Protein AF-A0A3Q9I6L1-F1 (afdb_monomer)

Solvent-accessible surface area (backbone atoms only — not comparable to full-atom values): 10333 Å² total; per-residue (Å²): 136,87,81,80,82,80,80,58,56,83,67,49,48,72,67,58,55,53,51,50,52,52,53,50,50,56,49,40,58,71,77,42,69,87,59,59,73,66,47,78,47,79,48,46,40,72,89,79,70,42,58,38,31,45,35,29,30,73,78,53,50,74,42,48,38,38,63,46,97,89,68,49,79,48,66,46,46,79,84,67,32,62,65,51,54,54,51,48,52,52,50,42,53,50,47,20,64,77,48,74,63,42,45,48,71,43,48,82,49,101,52,30,42,37,36,40,34,82,45,71,76,60,59,71,60,48,34,41,56,53,38,56,50,50,52,48,44,45,69,75,66,69,52,79,42,24,41,33,43,36,33,74,49,29,36,36,61,44,54,46,88,49,49,90,72,54,88,49,42,73,58,50,61,83,39,60,39,74,63,130

pLDDT: mean 85.82, std 12.01, range [36.53, 97.62]

Foldseek 3Di:
DDDDDPDQDLFGDPVVQVVVVVVVVVCCCVPPVPFAWDDWDWGADSVVRWIKIWTQTPLRDIWIWTQDPVRDIDICCVVAPPLPVVLQVVLQVVLCVLLVNQWDWHDNGLAEIEIEGAAADPPPSNLVSVLVSVVCCCPPSVDQHWYWYHYPFKIFTDHSVCVVVPPDSVSSVVRIDTHD

Organism: NCBI:txid2707005

Secondary structure (DSSP, 8-state):
---------TT--HHHHHHHHHHHHHHHHHH-TTS-EEEEEEEEETTTTEEEEEEEETT--EEEEEE-TTS-EEE-HHHHTHHHHHHHHHHHHHHHHHTTT-EEEEEEETTEEEEEESS---THHHHHHHHHHHHHHHHHS----EEEEE-SSEEEEE-GGGGGG--SGGGGGGGEEE--

Radius of gyration: 21.21 Å; Cα contacts (8 Å, |Δi|>4): 260; chains: 1; bounding box: 66×31×55 Å

Structure (mmCIF, N/CA/C/O backbone):
data_AF-A0A3Q9I6L1-F1
#
_entry.id   AF-A0A3Q9I6L1-F1
#
loop_
_atom_site.group_PDB
_atom_site.id
_atom_site.type_symbol
_atom_site.label_atom_id
_atom_site.label_alt_id
_atom_site.label_comp_id
_atom_site.label_asym_id
_atom_site.label_entity_id
_atom_site.label_seq_id
_atom_site.pdbx_PDB_ins_code
_atom_site.Cartn_x
_atom_site.Cartn_y
_atom_site.Cartn_z
_atom_site.occupancy
_atom_site.B_iso_or_equiv
_atom_site.auth_seq_id
_atom_site.auth_comp_id
_atom_site.auth_asym_id
_atom_site.auth_atom_id
_atom_site.pdbx_PDB_model_num
ATOM 1 N N . MET A 1 1 ? -45.266 -3.913 23.964 1.00 41.47 1 MET A N 1
ATOM 2 C CA . MET A 1 1 ? -43.803 -3.814 24.132 1.00 41.47 1 MET A CA 1
ATOM 3 C C . MET A 1 1 ? -43.185 -4.760 23.121 1.00 41.47 1 MET A C 1
ATOM 5 O O . MET A 1 1 ? -43.370 -5.961 23.261 1.00 41.47 1 MET A O 1
ATOM 9 N N . VAL A 1 2 ? -42.601 -4.233 22.047 1.00 36.53 2 VAL A N 1
ATOM 10 C CA . VAL A 1 2 ? -41.945 -5.052 21.019 1.00 36.53 2 VAL A CA 1
ATOM 11 C C . VAL A 1 2 ? -40.487 -5.185 21.441 1.00 36.53 2 VAL A C 1
ATOM 13 O O . VAL A 1 2 ? -39.797 -4.179 21.574 1.00 36.53 2 VAL A O 1
ATOM 16 N N . ILE A 1 3 ? -40.058 -6.407 21.747 1.00 43.38 3 ILE A N 1
ATOM 17 C CA . ILE A 1 3 ? -38.654 -6.726 22.013 1.00 43.38 3 ILE A CA 1
ATOM 18 C C . ILE A 1 3 ? -38.086 -7.211 20.681 1.00 43.38 3 ILE A C 1
ATOM 20 O O . ILE A 1 3 ? -38.348 -8.339 20.268 1.00 43.38 3 ILE A O 1
ATOM 24 N N . GLU A 1 4 ? -37.365 -6.343 19.977 1.00 48.94 4 GLU A N 1
ATOM 25 C CA . GLU A 1 4 ? -36.625 -6.737 18.780 1.00 48.94 4 GLU A CA 1
ATOM 26 C C . GLU A 1 4 ? -35.331 -7.432 19.207 1.00 48.94 4 GLU A C 1
ATOM 28 O O . GLU A 1 4 ? -34.423 -6.826 19.777 1.00 48.94 4 GLU A O 1
ATOM 33 N N . TYR A 1 5 ? -35.256 -8.735 18.948 1.00 45.94 5 TYR A N 1
ATOM 34 C CA . TYR A 1 5 ? -34.019 -9.491 19.077 1.00 45.94 5 TYR A CA 1
ATOM 35 C C . TYR A 1 5 ? -33.100 -9.120 17.912 1.00 45.94 5 TYR A C 1
ATOM 37 O O . TYR A 1 5 ? -33.263 -9.607 16.794 1.00 45.94 5 TYR A O 1
ATOM 45 N N . VAL A 1 6 ? -32.120 -8.255 18.169 1.00 52.94 6 VAL A N 1
ATOM 46 C CA . VAL A 1 6 ? -31.036 -7.995 17.217 1.00 52.94 6 VAL A CA 1
ATOM 47 C C . VAL A 1 6 ? -30.102 -9.202 17.243 1.00 52.94 6 VAL A C 1
ATOM 49 O O . VAL A 1 6 ? -29.326 -9.386 18.178 1.00 52.94 6 VAL A O 1
ATOM 52 N N . TYR A 1 7 ? -30.208 -10.054 16.226 1.00 49.41 7 TYR A N 1
ATOM 53 C CA . TYR A 1 7 ? -29.334 -11.208 16.055 1.00 49.41 7 TYR A CA 1
ATOM 54 C C . TYR A 1 7 ? -27.893 -10.740 15.811 1.00 49.41 7 TYR A C 1
ATOM 56 O O . TYR A 1 7 ? -27.565 -10.198 14.754 1.00 49.41 7 TYR A O 1
ATOM 64 N N . THR A 1 8 ? -27.019 -10.949 16.792 1.00 55.09 8 THR A N 1
ATOM 65 C CA . THR A 1 8 ? -25.579 -10.728 16.645 1.00 55.09 8 THR A CA 1
ATOM 66 C C . THR A 1 8 ? -24.973 -11.981 16.022 1.00 55.09 8 THR A C 1
ATOM 68 O O . THR A 1 8 ? -24.610 -12.923 16.723 1.00 55.09 8 THR A O 1
ATOM 71 N N . GLY A 1 9 ? -24.937 -12.036 14.691 1.00 58.28 9 GLY A N 1
ATOM 72 C CA . GLY A 1 9 ? -24.219 -13.093 13.977 1.00 58.28 9 GLY A CA 1
ATOM 73 C C . GLY A 1 9 ? -22.704 -13.018 14.213 1.00 58.28 9 GLY A C 1
ATOM 74 O O . GLY A 1 9 ? -22.220 -12.263 15.055 1.00 58.28 9 GLY A O 1
ATOM 75 N N . LEU A 1 10 ? -21.932 -13.723 13.384 1.00 71.19 10 LEU A N 1
ATOM 76 C CA . LEU A 1 10 ? -20.455 -13.734 13.381 1.00 71.19 10 LEU A CA 1
ATOM 77 C C . LEU A 1 10 ? -19.785 -12.347 13.210 1.00 71.19 10 LEU A C 1
ATOM 79 O O . LEU A 1 10 ? -18.566 -12.250 13.196 1.00 71.19 10 LEU A O 1
ATOM 83 N N . ASN A 1 11 ? -20.565 -11.270 13.091 1.00 77.00 11 ASN A N 1
ATOM 84 C CA . ASN A 1 11 ? -20.116 -9.901 12.833 1.00 77.00 11 ASN A CA 1
ATOM 85 C C . ASN A 1 11 ? -20.219 -8.974 14.062 1.00 77.00 11 ASN A C 1
ATOM 87 O O . ASN A 1 11 ? -20.033 -7.761 13.926 1.00 77.00 11 ASN A O 1
ATOM 91 N N . GLY A 1 12 ? -20.548 -9.522 15.237 1.00 83.88 12 GLY A N 1
ATOM 92 C CA . GLY A 1 12 ? -20.729 -8.762 16.473 1.00 83.88 12 GLY A CA 1
ATOM 93 C C . GLY A 1 12 ? -22.066 -8.011 16.551 1.00 83.88 12 GLY A C 1
ATOM 94 O O . GLY A 1 12 ? -22.963 -8.174 15.723 1.00 83.88 12 GLY A O 1
ATOM 95 N N . SER A 1 13 ? -22.212 -7.187 17.590 1.00 89.62 13 SER A N 1
ATOM 96 C CA . SER A 1 13 ? -23.355 -6.290 17.800 1.00 89.62 13 SER A CA 1
ATOM 97 C C . SER A 1 13 ? -23.249 -5.023 16.937 1.00 89.62 13 SER A C 1
ATOM 99 O O . SER A 1 13 ? -22.304 -4.251 17.110 1.00 89.62 13 SER A O 1
ATOM 101 N N . PRO A 1 14 ? -24.237 -4.721 16.069 1.00 89.06 14 PRO A N 1
ATOM 102 C CA . PRO A 1 14 ? -24.238 -3.492 15.271 1.00 89.06 14 PRO A CA 1
ATOM 103 C C . PRO A 1 14 ? -24.134 -2.210 16.110 1.00 89.06 14 PRO A C 1
ATOM 105 O O . PRO A 1 14 ? -23.488 -1.246 15.699 1.00 89.06 14 PRO A O 1
ATOM 108 N N . ILE A 1 15 ? -24.739 -2.210 17.302 1.00 92.38 15 ILE A N 1
ATOM 109 C CA . ILE A 1 15 ? -24.701 -1.074 18.230 1.00 92.38 15 ILE A CA 1
ATOM 110 C C . ILE A 1 15 ? -23.283 -0.882 18.769 1.00 92.38 15 ILE A C 1
ATOM 112 O O . ILE A 1 15 ? -22.765 0.233 18.755 1.00 92.38 15 ILE A O 1
ATOM 116 N N . GLU A 1 16 ? -22.635 -1.963 19.201 1.00 91.62 16 GLU A N 1
ATOM 117 C CA . GLU A 1 16 ? -21.262 -1.898 19.713 1.00 91.62 16 GLU A CA 1
ATOM 118 C C . GLU A 1 16 ? -20.269 -1.541 18.604 1.00 91.62 16 GLU A C 1
ATOM 120 O O . GLU A 1 16 ? -19.386 -0.716 18.816 1.00 91.62 16 GLU A O 1
ATOM 125 N N . LYS A 1 17 ? -20.480 -2.045 17.381 1.00 92.38 17 LYS A N 1
ATOM 126 C CA . LYS A 1 17 ? -19.714 -1.646 16.194 1.00 92.38 17 LYS A CA 1
ATOM 127 C C . LYS A 1 17 ? -19.796 -0.137 15.938 1.00 92.38 17 LYS A C 1
ATOM 129 O O . LYS A 1 17 ? -18.787 0.498 15.634 1.00 92.38 17 LYS A O 1
ATOM 134 N N . TYR A 1 18 ? -20.992 0.444 16.050 1.00 93.88 18 TYR A N 1
ATOM 135 C CA . TYR A 1 18 ? -21.200 1.883 15.873 1.00 93.88 18 TYR A CA 1
ATOM 136 C C . TYR A 1 18 ? -20.541 2.709 16.984 1.00 93.88 18 TYR A C 1
ATOM 138 O O . TYR A 1 18 ? -19.903 3.721 16.689 1.00 93.88 18 TYR A O 1
ATOM 146 N N . LYS A 1 19 ? -20.659 2.273 18.246 1.00 95.44 19 LYS A N 1
ATOM 147 C CA . LYS A 1 19 ? -19.977 2.911 19.382 1.00 95.44 19 LYS A CA 1
ATOM 148 C C . LYS A 1 19 ? -18.464 2.885 19.196 1.00 95.44 19 LYS A C 1
ATOM 150 O O . LYS A 1 19 ? -17.841 3.940 19.238 1.00 95.44 19 LYS A O 1
ATOM 155 N N . TYR A 1 20 ? -17.908 1.716 18.882 1.00 95.75 20 TYR A N 1
ATOM 156 C CA . TYR A 1 20 ? -16.480 1.549 18.641 1.00 95.75 20 TYR A CA 1
ATOM 157 C C . TYR A 1 20 ? -15.983 2.462 17.518 1.00 95.75 20 TYR A C 1
ATOM 159 O O . TYR A 1 20 ? -15.000 3.168 17.698 1.00 95.75 20 TYR A O 1
ATOM 167 N N . LYS A 1 21 ? -16.717 2.556 16.398 1.00 96.38 21 LYS A N 1
ATOM 168 C CA . LYS A 1 21 ? -16.368 3.482 15.308 1.00 96.38 21 LYS A CA 1
ATOM 169 C C . LYS A 1 21 ? -16.237 4.931 15.787 1.00 96.38 21 LYS A C 1
ATOM 171 O O . LYS A 1 21 ? -15.312 5.620 15.369 1.00 96.38 21 LYS A O 1
ATOM 176 N N . LYS A 1 22 ? -17.166 5.405 16.625 1.00 97.38 22 LYS A N 1
ATOM 177 C CA . LYS A 1 22 ? -17.108 6.765 17.184 1.00 97.38 22 LYS A CA 1
ATOM 178 C C . LYS A 1 22 ? -15.917 6.944 18.117 1.00 97.38 22 LYS A C 1
ATOM 180 O O . LYS A 1 22 ? -15.214 7.936 17.981 1.00 97.38 22 LYS A O 1
ATOM 185 N N . GLU A 1 23 ? -15.684 5.983 19.011 1.00 97.44 23 GLU A N 1
ATOM 186 C CA . GLU A 1 23 ? -14.523 5.984 19.909 1.00 97.44 23 GLU A CA 1
ATOM 187 C C . GLU A 1 23 ? -13.214 6.065 19.110 1.00 97.44 23 GLU A C 1
ATOM 189 O O . GLU A 1 23 ? -12.371 6.903 19.415 1.00 97.44 23 GLU A O 1
ATOM 194 N N . THR A 1 24 ? -13.079 5.271 18.040 1.00 97.38 24 THR A N 1
ATOM 195 C CA . THR A 1 24 ? -11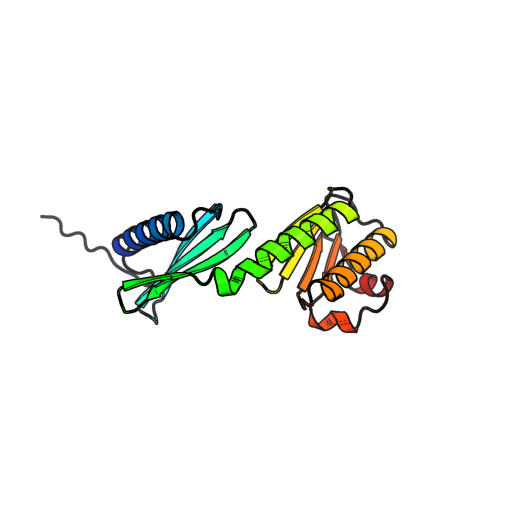.916 5.300 17.143 1.00 97.38 24 THR A CA 1
ATOM 196 C C . THR A 1 24 ? -11.730 6.660 16.474 1.00 97.38 24 THR A C 1
ATOM 198 O O . THR A 1 24 ? -10.615 7.167 16.461 1.00 97.38 24 THR A O 1
ATOM 201 N N . ILE A 1 25 ? -12.794 7.265 15.933 1.00 97.19 25 ILE A N 1
ATOM 202 C CA . ILE A 1 25 ? -12.703 8.588 15.290 1.00 97.19 25 ILE A CA 1
ATOM 203 C C . ILE A 1 25 ? -12.201 9.629 16.292 1.00 97.19 25 ILE A C 1
ATOM 205 O O . ILE A 1 25 ? -11.197 10.281 16.033 1.00 97.19 25 ILE A O 1
ATOM 209 N N . THR A 1 26 ? -12.842 9.729 17.459 1.00 97.62 26 THR A N 1
ATOM 210 C CA . THR A 1 26 ? -12.452 10.696 18.494 1.00 97.62 26 THR A CA 1
ATOM 211 C C . THR A 1 26 ? -11.025 10.462 18.985 1.00 97.62 26 THR A C 1
ATOM 213 O O . THR A 1 26 ? -10.273 11.411 19.180 1.00 97.62 26 THR A O 1
ATOM 216 N N . TYR A 1 27 ? -10.629 9.202 19.163 1.00 97.56 27 TYR A N 1
ATOM 217 C CA . TYR A 1 27 ? -9.263 8.848 19.529 1.00 97.56 27 TYR A CA 1
ATOM 218 C C . TYR A 1 27 ? -8.239 9.336 18.499 1.00 97.56 27 TYR A C 1
ATOM 220 O O . TYR A 1 27 ? -7.240 9.940 18.883 1.00 97.56 27 TYR A O 1
ATOM 228 N N . LEU A 1 28 ? -8.493 9.121 17.205 1.00 96.44 28 LEU A N 1
ATOM 229 C CA . LEU A 1 28 ? -7.585 9.541 16.136 1.00 96.44 28 LEU A CA 1
ATOM 230 C C . LEU A 1 28 ? -7.539 11.063 15.982 1.00 96.44 28 LEU A C 1
ATOM 232 O O . LEU A 1 28 ? -6.454 11.613 15.852 1.00 96.44 28 LEU A O 1
ATOM 236 N N . GLU A 1 29 ? -8.678 11.749 16.071 1.00 95.88 29 GLU A N 1
ATOM 237 C CA . GLU A 1 29 ? -8.733 13.218 16.038 1.00 95.88 29 GLU A CA 1
ATOM 238 C C . GLU A 1 29 ? -7.920 13.855 17.177 1.00 95.88 29 GLU A C 1
ATOM 240 O O . GLU A 1 29 ? -7.332 14.920 16.997 1.00 95.88 29 GLU A O 1
ATOM 245 N N . LEU A 1 30 ? -7.866 13.206 18.347 1.00 96.75 30 LEU A N 1
ATOM 246 C CA . LEU A 1 30 ? -7.113 13.690 19.506 1.00 96.75 30 LEU A CA 1
ATOM 247 C C . LEU A 1 30 ? -5.632 13.308 19.464 1.00 96.75 30 LEU A C 1
ATOM 249 O O . LEU A 1 30 ? -4.779 14.138 19.774 1.00 96.75 30 LEU A O 1
ATOM 253 N N . LYS A 1 31 ? -5.321 12.048 19.145 1.00 95.19 31 LYS A N 1
ATOM 254 C CA . LYS A 1 31 ? -3.952 11.519 19.213 1.00 95.19 31 LYS A CA 1
ATOM 255 C C . LYS A 1 31 ? -3.146 11.806 17.947 1.00 95.19 31 LYS A C 1
ATOM 257 O O . LYS A 1 31 ? -1.929 11.920 18.040 1.00 95.19 31 LYS A O 1
ATOM 262 N N . ARG A 1 32 ? -3.813 11.889 16.793 1.00 91.06 32 ARG A N 1
ATOM 263 C CA . ARG A 1 32 ? -3.212 12.004 15.457 1.00 91.06 32 ARG A CA 1
ATOM 264 C C . ARG A 1 32 ? -3.883 13.079 14.582 1.00 91.06 32 ARG A C 1
ATOM 266 O O . ARG A 1 32 ? -4.285 12.785 13.451 1.00 91.06 32 ARG A O 1
ATOM 273 N N . PRO A 1 33 ? -4.047 14.321 15.071 1.00 93.06 33 PRO A N 1
ATOM 274 C CA . PRO A 1 33 ? -4.703 15.384 14.305 1.00 93.06 33 PRO A CA 1
ATOM 275 C C . PRO A 1 33 ? -4.004 15.707 12.973 1.00 93.06 33 PRO A C 1
ATOM 277 O O . PRO A 1 33 ? -4.610 16.298 12.083 1.00 93.06 33 PRO A O 1
ATOM 280 N N . GLU A 1 34 ? -2.732 15.339 12.830 1.00 86.88 34 GLU A N 1
ATOM 281 C CA . GLU A 1 34 ? -1.915 15.543 11.637 1.00 86.88 34 GLU A CA 1
ATOM 282 C C . GLU A 1 34 ? -2.231 14.587 10.480 1.00 86.88 34 GLU A C 1
ATOM 284 O O . GLU A 1 34 ? -1.826 14.862 9.351 1.00 86.88 34 GLU A O 1
ATOM 289 N N . ILE A 1 35 ? -2.933 13.475 10.728 1.00 85.50 35 ILE A N 1
ATOM 290 C CA . ILE A 1 35 ? -3.158 12.444 9.712 1.00 85.50 35 ILE A CA 1
ATOM 291 C C . ILE A 1 35 ? -4.476 12.708 8.972 1.00 85.50 35 ILE A C 1
ATOM 293 O O . ILE A 1 35 ? -5.553 12.579 9.560 1.00 85.50 35 ILE A O 1
ATOM 297 N N . PRO A 1 36 ? -4.445 12.982 7.657 1.00 86.69 36 PRO A N 1
ATOM 298 C CA . PRO A 1 36 ? -5.658 13.042 6.853 1.00 86.69 36 PRO A CA 1
ATOM 299 C C . PRO A 1 36 ? -6.236 11.631 6.651 1.00 86.69 36 PRO A C 1
ATOM 301 O O . PRO A 1 36 ? -5.704 10.812 5.899 1.00 86.69 36 PRO A O 1
ATOM 304 N N . ILE A 1 37 ? -7.348 11.338 7.326 1.00 91.19 37 ILE A N 1
ATOM 305 C CA . ILE A 1 37 ? -8.036 10.043 7.240 1.00 91.19 37 ILE A CA 1
ATOM 306 C C . ILE A 1 37 ? -8.950 10.017 6.007 1.00 91.19 37 ILE A C 1
ATOM 308 O O . ILE A 1 37 ? -9.842 10.853 5.868 1.00 91.19 37 ILE A O 1
ATOM 312 N N . HIS A 1 38 ? -8.768 9.019 5.139 1.00 90.94 38 HIS A N 1
ATOM 313 C CA . HIS A 1 38 ? -9.651 8.750 4.004 1.00 90.94 38 HIS A CA 1
ATOM 314 C C . HIS A 1 38 ? -10.826 7.851 4.403 1.00 90.94 38 HIS A C 1
ATOM 316 O O . HIS A 1 38 ? -11.983 8.139 4.083 1.00 90.94 38 HIS A O 1
ATOM 322 N N . ARG A 1 39 ? -10.548 6.754 5.121 1.00 94.81 39 ARG A N 1
ATOM 323 C CA . ARG A 1 39 ? -11.549 5.726 5.427 1.00 94.81 39 ARG A CA 1
ATOM 324 C C . ARG A 1 39 ? -11.265 5.017 6.750 1.00 94.81 39 ARG A C 1
ATOM 326 O O . ARG A 1 39 ? -10.123 4.792 7.120 1.00 94.81 39 ARG A O 1
ATOM 333 N N . ILE A 1 40 ? -12.333 4.611 7.444 1.00 96.31 40 ILE A N 1
ATOM 334 C CA . ILE A 1 40 ? -12.271 3.733 8.624 1.00 96.31 40 ILE A CA 1
ATOM 335 C C . ILE A 1 40 ? -13.247 2.573 8.435 1.00 96.31 40 ILE A C 1
ATOM 337 O O . ILE A 1 40 ? -14.460 2.779 8.286 1.00 96.31 40 ILE A O 1
ATOM 341 N N . THR A 1 41 ? -12.726 1.350 8.486 1.00 95.75 41 THR A N 1
ATOM 342 C CA . THR A 1 41 ? -13.493 0.107 8.360 1.00 95.75 41 THR A CA 1
ATOM 343 C C . THR A 1 41 ? -13.450 -0.665 9.673 1.00 95.75 41 THR A C 1
ATOM 345 O O . THR A 1 41 ? -12.380 -1.009 10.151 1.00 95.75 41 THR A O 1
ATOM 348 N N . ILE A 1 42 ? -14.618 -0.970 10.246 1.00 95.31 42 ILE A N 1
ATOM 349 C CA . ILE A 1 42 ? -14.710 -1.737 11.497 1.00 95.31 42 ILE A CA 1
ATOM 350 C C . ILE A 1 42 ? -14.996 -3.206 11.206 1.00 95.31 42 ILE A C 1
ATOM 352 O O . ILE A 1 42 ? -15.960 -3.531 10.496 1.00 95.31 42 ILE A O 1
ATOM 356 N N . GLN A 1 43 ? -14.211 -4.075 11.825 1.00 92.00 43 GLN A N 1
ATOM 357 C CA . GLN A 1 43 ? -14.306 -5.525 11.745 1.00 92.00 43 GLN A CA 1
ATOM 358 C C . GLN A 1 43 ? -14.454 -6.128 13.152 1.00 92.00 43 GLN A C 1
ATOM 360 O O . GLN A 1 43 ? -14.169 -5.468 14.153 1.00 92.00 43 GLN A O 1
ATOM 365 N N . TYR A 1 44 ? -14.962 -7.360 13.225 1.00 89.44 44 TYR A N 1
ATOM 366 C CA . TYR A 1 44 ? -15.164 -8.085 14.478 1.00 89.44 44 TYR A CA 1
ATOM 367 C C . TYR A 1 44 ? -14.414 -9.412 14.440 1.00 89.44 44 TYR A C 1
ATOM 369 O O . TYR A 1 44 ? -14.646 -10.234 13.553 1.00 89.44 44 TYR A O 1
ATOM 377 N N . GLY A 1 45 ? -13.532 -9.617 15.413 1.00 87.44 45 GLY A N 1
ATOM 378 C CA . GLY A 1 45 ? -12.743 -10.833 15.550 1.00 87.44 45 GLY A CA 1
ATOM 379 C C . GLY A 1 45 ? -13.500 -11.820 16.402 1.00 87.44 45 GLY A C 1
ATOM 380 O O . GLY A 1 45 ? -13.586 -11.641 17.610 1.00 87.44 45 GLY A O 1
ATOM 381 N N . VAL A 1 46 ? -14.050 -12.864 15.788 1.00 85.12 46 VAL A N 1
ATOM 382 C CA . VAL A 1 46 ? -14.840 -13.877 16.508 1.00 85.12 46 VAL A CA 1
ATOM 383 C C . VAL A 1 46 ? -13.991 -14.638 17.529 1.00 85.12 46 VAL A C 1
ATOM 385 O O . VAL A 1 46 ? -14.491 -15.022 18.579 1.00 85.12 46 VAL A O 1
ATOM 388 N N . LYS A 1 47 ? -12.703 -14.858 17.244 1.00 86.00 47 LYS A N 1
ATOM 389 C CA . LYS A 1 47 ? -11.810 -15.625 18.121 1.00 86.00 47 LYS A CA 1
ATOM 390 C C . LYS A 1 47 ? -11.442 -14.841 19.380 1.00 86.00 47 LYS A C 1
ATOM 392 O O . LYS A 1 47 ? -11.445 -15.395 20.474 1.00 86.00 47 LYS A O 1
ATOM 397 N N . GLU A 1 48 ? -11.130 -13.563 19.219 1.00 84.50 48 GLU A N 1
ATOM 398 C CA . GLU A 1 48 ? -10.727 -12.659 20.295 1.00 84.50 48 GLU A CA 1
ATOM 399 C C . GLU A 1 48 ? -11.933 -11.973 20.952 1.00 84.50 48 GLU A C 1
ATOM 401 O O . GLU A 1 48 ? -11.814 -11.422 22.042 1.00 84.50 48 GLU A O 1
ATOM 406 N N . MET A 1 49 ? -13.099 -12.022 20.301 1.00 87.44 49 MET A N 1
ATOM 407 C CA . MET A 1 49 ? -14.338 -11.339 20.677 1.00 87.44 49 MET A CA 1
ATOM 408 C C . MET A 1 49 ? -14.181 -9.811 20.791 1.00 87.44 49 MET A C 1
ATOM 410 O O . MET A 1 49 ? -14.888 -9.171 21.571 1.00 87.44 49 MET A O 1
ATOM 414 N N . ILE A 1 50 ? -13.291 -9.212 19.989 1.00 88.56 50 ILE A N 1
ATOM 415 C CA . ILE A 1 50 ? -12.998 -7.766 19.986 1.00 88.56 50 ILE A CA 1
ATOM 416 C C . ILE A 1 50 ? -13.309 -7.113 18.637 1.00 88.56 50 ILE A C 1
ATOM 418 O O . ILE A 1 50 ? -13.293 -7.761 17.589 1.00 88.56 50 ILE A O 1
ATOM 422 N N . TYR A 1 51 ? -13.554 -5.801 18.661 1.00 90.31 51 TYR A N 1
ATOM 423 C CA . TYR A 1 51 ? -13.560 -4.985 17.449 1.00 90.31 51 TYR A CA 1
ATOM 424 C C . TYR A 1 51 ? -12.162 -4.456 17.150 1.00 90.31 51 TYR A C 1
ATOM 426 O O . TYR A 1 51 ? -11.418 -4.084 18.058 1.00 90.31 51 TYR A O 1
ATOM 434 N N . TYR A 1 52 ? -11.854 -4.370 15.864 1.00 93.44 52 TYR A N 1
ATOM 435 C CA . TYR A 1 52 ? -10.684 -3.678 15.342 1.00 93.44 52 TYR A CA 1
ATOM 436 C C . TYR A 1 52 ? -11.115 -2.765 14.196 1.00 93.44 52 TYR A C 1
ATOM 438 O O . TYR A 1 52 ? -12.113 -3.014 13.506 1.00 93.44 52 TYR A O 1
ATOM 446 N N . ALA A 1 53 ? -10.411 -1.650 14.055 1.00 96.19 53 ALA A N 1
ATOM 447 C CA . ALA A 1 53 ? -10.653 -0.656 13.029 1.00 96.19 53 ALA A CA 1
ATOM 448 C C . ALA A 1 53 ? -9.434 -0.587 12.125 1.00 96.19 53 ALA A C 1
ATOM 450 O O . ALA A 1 53 ? -8.364 -0.240 12.599 1.00 96.19 53 ALA A O 1
ATOM 451 N N . THR A 1 54 ? -9.621 -0.839 10.839 1.00 94.62 54 THR A N 1
ATOM 452 C CA . THR A 1 54 ? -8.596 -0.569 9.835 1.00 94.62 54 THR A CA 1
ATOM 453 C C . THR A 1 54 ? -8.815 0.838 9.298 1.00 94.62 54 THR A C 1
ATOM 455 O O . THR A 1 54 ? -9.901 1.160 8.793 1.00 94.62 54 THR A O 1
ATOM 458 N N . VAL A 1 55 ? -7.804 1.681 9.452 1.00 93.00 55 VAL A N 1
ATOM 459 C CA . VAL A 1 55 ? -7.781 3.092 9.070 1.00 93.00 55 VAL A CA 1
ATOM 460 C C . VAL A 1 55 ? -6.929 3.237 7.823 1.00 93.00 55 VAL A C 1
ATOM 462 O O . VAL A 1 55 ? -5.824 2.717 7.776 1.00 93.00 55 VAL A O 1
ATOM 465 N N . GLU A 1 56 ? -7.441 3.947 6.827 1.00 88.50 56 GLU A N 1
ATOM 466 C CA . GLU A 1 56 ? -6.755 4.272 5.580 1.00 88.50 56 GLU A CA 1
ATOM 467 C C . GLU A 1 56 ? -6.566 5.792 5.509 1.00 88.50 56 GLU A C 1
ATOM 469 O O . GLU A 1 56 ? -7.535 6.552 5.636 1.00 88.50 56 GLU A O 1
ATOM 474 N N . THR A 1 57 ? -5.326 6.242 5.336 1.00 86.62 57 THR A N 1
ATOM 475 C CA . THR A 1 57 ? -4.978 7.658 5.148 1.00 86.62 57 THR A CA 1
ATOM 476 C C . THR A 1 57 ? -5.211 8.089 3.700 1.00 86.62 57 THR A C 1
ATOM 478 O O . THR A 1 57 ? -5.363 7.262 2.802 1.00 86.62 57 THR A O 1
ATOM 481 N N . THR A 1 58 ? -5.188 9.392 3.416 1.00 79.50 58 THR A N 1
ATOM 482 C CA . THR A 1 58 ? -5.243 9.879 2.023 1.00 79.50 58 THR A CA 1
ATOM 483 C C . THR A 1 58 ? -4.008 9.515 1.195 1.00 79.50 58 THR A C 1
ATOM 485 O O . THR A 1 58 ? -4.073 9.584 -0.027 1.00 79.50 58 THR A O 1
ATOM 488 N N . SER A 1 59 ? -2.895 9.133 1.831 1.00 71.00 59 SER A N 1
ATOM 489 C CA . SER A 1 59 ? -1.709 8.580 1.159 1.00 71.00 59 SER A CA 1
ATOM 490 C C . SER A 1 59 ? -1.833 7.078 0.859 1.00 71.00 59 SER A C 1
ATOM 492 O O . SER A 1 59 ? -0.902 6.485 0.319 1.00 71.00 59 SER A O 1
ATOM 494 N N . GLY A 1 60 ? -2.978 6.457 1.176 1.00 73.38 60 GLY A N 1
ATOM 495 C CA . GLY A 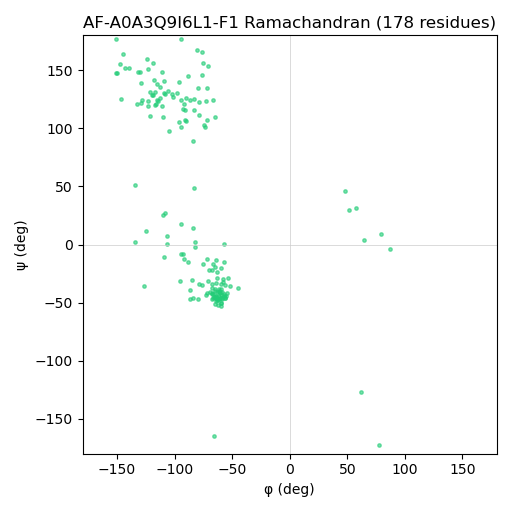1 60 ? -3.223 5.027 0.972 1.00 73.38 60 GLY A CA 1
ATOM 496 C C . GLY A 1 60 ? -2.587 4.139 2.040 1.00 73.38 60 GLY A C 1
ATOM 497 O O . GLY A 1 60 ? -2.572 2.919 1.897 1.00 73.38 60 GLY A O 1
ATOM 498 N N . ILE A 1 61 ? -2.057 4.727 3.115 1.00 77.12 61 ILE A N 1
ATOM 499 C CA . ILE A 1 61 ? -1.420 3.970 4.186 1.00 77.12 61 ILE A CA 1
ATOM 500 C C . ILE A 1 61 ? -2.496 3.390 5.100 1.00 77.12 61 ILE A C 1
ATOM 502 O O . ILE A 1 61 ? -3.431 4.090 5.491 1.00 77.12 61 ILE A O 1
ATOM 506 N N . MET A 1 62 ? -2.346 2.114 5.456 1.00 85.38 62 MET A N 1
ATOM 507 C CA . MET A 1 62 ? -3.283 1.392 6.307 1.00 85.38 62 MET A CA 1
ATOM 508 C C . MET A 1 62 ? -2.660 1.034 7.660 1.00 85.38 62 MET A C 1
ATOM 510 O O . MET A 1 62 ? -1.530 0.551 7.705 1.00 85.38 62 MET A O 1
ATOM 514 N N . PHE A 1 63 ? -3.405 1.242 8.744 1.00 89.56 63 PHE A N 1
ATOM 515 C CA . PHE A 1 63 ? -3.052 0.809 10.101 1.00 89.56 63 PHE A CA 1
ATOM 516 C C . PHE A 1 63 ? -4.280 0.385 10.888 1.00 89.56 63 PHE A C 1
ATOM 518 O O . PHE A 1 63 ? -5.409 0.718 10.517 1.00 89.56 63 PHE A O 1
ATOM 525 N N . ASP A 1 64 ? -4.059 -0.326 11.987 1.00 92.94 64 ASP A N 1
ATOM 526 C CA . ASP A 1 64 ? -5.128 -0.840 12.820 1.00 92.94 64 ASP A CA 1
ATOM 527 C C . ASP A 1 64 ? -5.211 -0.096 14.155 1.00 92.94 64 ASP A C 1
ATOM 529 O O . ASP A 1 64 ? -4.220 0.226 14.810 1.00 92.94 64 ASP A O 1
ATOM 533 N N . VAL A 1 65 ? -6.445 0.146 14.588 1.00 95.44 65 VAL A N 1
ATOM 534 C CA . VAL A 1 65 ? -6.779 0.582 15.942 1.00 95.44 65 VAL A CA 1
ATOM 535 C C . VAL A 1 65 ? -7.536 -0.544 16.623 1.00 95.44 65 VAL A C 1
ATOM 537 O O . VAL A 1 65 ? -8.564 -1.019 16.118 1.00 95.44 65 VAL A O 1
ATOM 540 N N . ARG A 1 66 ? -7.058 -0.960 17.793 1.00 93.75 66 ARG A N 1
ATOM 541 C CA . ARG A 1 66 ? -7.638 -2.046 18.588 1.00 93.75 66 ARG A CA 1
ATOM 542 C C . ARG A 1 66 ? -8.000 -1.584 19.992 1.00 93.75 66 ARG A C 1
ATOM 544 O O . ARG A 1 66 ? -7.346 -0.709 20.554 1.00 93.75 66 ARG A O 1
ATOM 551 N N . LYS A 1 67 ? -9.014 -2.228 20.576 1.00 92.00 67 LYS A N 1
ATOM 552 C CA . LYS A 1 67 ? -9.343 -2.078 21.998 1.00 92.00 67 LYS A CA 1
ATOM 553 C C . LYS A 1 67 ? -8.531 -3.062 22.829 1.00 92.00 67 LYS A C 1
ATOM 555 O O . LYS A 1 67 ? -8.593 -4.269 22.600 1.00 92.00 67 LYS A O 1
ATOM 560 N N . LEU A 1 68 ? -7.790 -2.545 23.797 1.00 88.44 68 LEU A N 1
ATOM 561 C CA . LEU A 1 68 ? -7.063 -3.334 24.780 1.00 88.44 68 LEU A CA 1
ATOM 562 C C . LEU A 1 68 ? -8.021 -3.902 25.838 1.00 88.44 68 LEU A C 1
ATOM 564 O O . LEU A 1 68 ? -9.169 -3.473 25.978 1.00 88.44 68 LEU A O 1
ATOM 568 N N . SER A 1 69 ? -7.543 -4.868 26.625 1.00 86.12 69 SER A N 1
ATOM 569 C CA . SER A 1 69 ? -8.331 -5.509 27.690 1.00 86.12 69 SER A CA 1
ATOM 570 C C . SER A 1 69 ? -8.761 -4.545 28.803 1.00 86.12 69 SER A C 1
ATOM 572 O O . SER A 1 69 ? -9.762 -4.795 29.471 1.00 86.12 69 SER A O 1
ATOM 574 N N . ASN A 1 70 ? -8.040 -3.435 28.986 1.00 90.25 70 ASN A N 1
ATOM 575 C CA . ASN A 1 70 ? -8.385 -2.354 29.914 1.00 90.25 70 ASN A CA 1
ATOM 576 C C . ASN A 1 70 ? -9.421 -1.363 29.339 1.00 90.25 70 ASN A C 1
ATOM 578 O O . ASN A 1 70 ? -9.831 -0.439 30.037 1.00 90.25 70 ASN A O 1
ATOM 582 N N . GLY A 1 71 ? -9.851 -1.550 28.088 1.00 89.38 71 GLY A N 1
ATOM 583 C CA . GLY A 1 71 ? -10.804 -0.684 27.399 1.00 89.38 71 GLY A CA 1
ATOM 584 C C . GLY A 1 71 ? -10.185 0.516 26.679 1.00 89.38 71 GLY A C 1
ATOM 585 O O . GLY A 1 71 ? -10.925 1.227 25.999 1.00 89.38 71 GLY A O 1
ATOM 586 N N . GLU A 1 72 ? -8.874 0.736 26.782 1.00 94.00 72 GLU A N 1
ATOM 587 C CA . GLU A 1 72 ? -8.177 1.789 26.040 1.00 94.00 72 GLU A CA 1
ATOM 588 C C . GLU A 1 72 ? -7.999 1.409 24.566 1.00 94.00 72 GLU A C 1
ATOM 590 O O . GLU A 1 72 ? -8.020 0.231 24.199 1.00 94.00 72 GLU A O 1
ATOM 595 N N . LEU A 1 73 ? -7.837 2.422 23.715 1.00 95.62 73 LEU A N 1
ATOM 596 C CA . LEU A 1 73 ? -7.515 2.237 22.305 1.00 95.62 73 LEU A CA 1
ATOM 597 C C . LEU A 1 73 ? -6.009 2.366 22.089 1.00 95.62 73 LEU A C 1
ATOM 599 O O . LEU A 1 73 ? -5.362 3.246 22.654 1.00 95.62 73 LEU A O 1
ATOM 603 N N . GLU A 1 74 ? -5.482 1.502 21.234 1.00 94.44 74 GLU A N 1
ATOM 604 C CA . GLU A 1 74 ? -4.104 1.532 20.762 1.00 94.44 74 GLU A CA 1
ATOM 605 C C . GLU A 1 74 ? -4.104 1.469 19.235 1.00 94.44 74 GLU A C 1
ATOM 607 O O . GLU A 1 74 ? -4.880 0.714 18.645 1.00 94.44 74 GLU A O 1
ATOM 612 N N . ASP A 1 75 ? -3.236 2.265 18.614 1.00 92.56 75 ASP A N 1
ATOM 613 C CA . ASP A 1 75 ? -2.925 2.217 17.187 1.00 92.56 75 ASP A CA 1
ATOM 614 C C . ASP A 1 75 ? -1.498 1.717 16.974 1.00 92.56 75 ASP A C 1
ATOM 616 O O . ASP A 1 75 ? -0.611 2.002 17.780 1.00 92.56 75 ASP A O 1
ATOM 620 N N . ASP A 1 76 ? -1.267 1.027 15.864 1.00 88.31 76 ASP A N 1
ATOM 621 C CA . ASP A 1 76 ? 0.068 0.619 15.428 1.00 88.31 76 ASP A CA 1
ATOM 622 C C . ASP A 1 76 ? 0.709 1.612 14.437 1.00 88.31 76 ASP A C 1
ATOM 624 O O . ASP A 1 76 ? 1.704 1.286 13.794 1.00 88.31 76 ASP A O 1
ATOM 628 N N . TYR A 1 77 ? 0.209 2.854 14.358 1.00 82.81 77 TYR A N 1
ATOM 629 C CA . TYR A 1 77 ? 0.699 3.867 13.416 1.00 82.81 77 TYR A CA 1
ATOM 630 C C . TYR A 1 77 ? 2.203 4.138 13.558 1.00 82.81 77 TYR A C 1
ATOM 632 O O . TYR A 1 77 ? 2.922 4.155 12.565 1.00 82.81 77 TYR A O 1
ATOM 640 N N . ASP A 1 78 ? 2.723 4.316 14.776 1.00 78.88 78 ASP A N 1
ATOM 641 C CA . ASP A 1 78 ? 4.153 4.630 14.957 1.00 78.88 78 ASP A CA 1
ATOM 642 C C . ASP A 1 78 ? 5.065 3.461 14.573 1.00 78.88 78 ASP A C 1
ATOM 644 O O . ASP A 1 78 ? 6.165 3.673 14.064 1.00 78.88 78 ASP A O 1
ATOM 648 N N . TYR A 1 79 ? 4.601 2.232 14.806 1.00 67.94 79 TYR A N 1
ATOM 649 C CA . TYR A 1 79 ? 5.337 1.016 14.470 1.00 67.94 79 TYR A CA 1
ATOM 650 C C . TYR A 1 79 ? 5.292 0.720 12.971 1.00 67.94 79 TYR A C 1
ATOM 652 O O . TYR A 1 79 ? 6.275 0.233 12.414 1.00 67.94 79 TYR A O 1
ATOM 660 N N . THR A 1 80 ? 4.170 1.030 12.326 1.00 63.72 80 THR A N 1
ATOM 661 C CA . THR A 1 80 ? 3.908 0.667 10.934 1.00 63.72 80 THR A CA 1
ATOM 662 C C . THR A 1 80 ? 4.263 1.802 9.960 1.00 63.72 80 THR A C 1
ATOM 664 O O . THR A 1 80 ? 4.670 1.519 8.838 1.00 63.72 80 THR A O 1
ATOM 667 N N . ILE A 1 81 ? 4.151 3.085 10.344 1.00 67.12 81 ILE A N 1
ATOM 668 C CA . ILE A 1 81 ? 3.904 4.160 9.361 1.00 67.12 81 ILE A CA 1
ATOM 669 C C . ILE A 1 81 ? 4.873 5.341 9.368 1.00 67.12 81 ILE A C 1
ATOM 671 O O . ILE A 1 81 ? 5.157 5.823 8.278 1.00 67.12 81 ILE A O 1
ATOM 675 N N . ILE A 1 82 ? 5.428 5.825 10.488 1.00 65.94 82 ILE A N 1
ATOM 676 C CA . ILE A 1 82 ? 6.245 7.069 10.441 1.00 65.94 82 ILE A CA 1
ATOM 677 C C . ILE A 1 82 ? 7.385 6.967 9.418 1.00 65.94 82 ILE A C 1
ATOM 679 O O . ILE A 1 82 ? 7.654 7.901 8.660 1.00 65.94 82 ILE A O 1
ATOM 683 N N . TRP A 1 83 ? 8.044 5.812 9.373 1.00 68.56 83 TRP A N 1
ATOM 684 C CA . TRP A 1 83 ? 9.077 5.563 8.381 1.00 68.56 83 TRP A CA 1
ATOM 685 C C . TRP A 1 83 ? 8.486 5.360 6.978 1.00 68.56 83 TRP A C 1
ATOM 687 O O . TRP A 1 83 ? 8.997 5.957 6.038 1.00 68.56 83 TRP A O 1
ATOM 697 N N . MET A 1 84 ? 7.379 4.622 6.824 1.00 70.56 84 MET A N 1
ATOM 698 C CA . MET A 1 84 ? 6.748 4.412 5.513 1.00 70.56 84 MET A CA 1
ATOM 699 C C . MET A 1 84 ? 6.198 5.690 4.887 1.00 70.56 84 MET A C 1
ATOM 701 O O . MET A 1 84 ? 6.325 5.840 3.682 1.00 70.56 84 MET A O 1
ATOM 705 N N . ASP A 1 85 ? 5.616 6.615 5.651 1.00 72.50 85 ASP A N 1
ATOM 706 C CA . ASP A 1 85 ? 5.093 7.868 5.101 1.00 72.50 85 ASP A CA 1
ATOM 707 C C . ASP A 1 85 ? 6.243 8.735 4.579 1.00 72.50 85 ASP A C 1
ATOM 709 O O . ASP A 1 85 ? 6.223 9.166 3.426 1.00 72.50 85 ASP A O 1
ATOM 713 N N . LYS A 1 86 ? 7.322 8.867 5.359 1.00 75.75 86 LYS A N 1
ATOM 714 C CA . LYS A 1 86 ? 8.539 9.559 4.921 1.00 75.75 86 LYS A CA 1
ATOM 715 C C . LYS A 1 86 ? 9.152 8.909 3.673 1.00 75.75 86 LYS A C 1
ATOM 717 O O . LYS A 1 86 ? 9.401 9.596 2.686 1.00 75.75 86 LYS A O 1
ATOM 722 N N . VAL A 1 87 ? 9.340 7.589 3.695 1.00 77.94 87 VAL A N 1
ATOM 723 C CA . VAL A 1 87 ? 9.848 6.806 2.555 1.00 77.94 87 VAL A CA 1
ATOM 724 C C . VAL A 1 87 ? 8.927 6.966 1.345 1.00 77.94 87 VAL A C 1
ATOM 726 O O . VAL A 1 87 ? 9.399 7.148 0.227 1.00 77.94 87 VAL A O 1
ATOM 729 N N . SER A 1 88 ? 7.607 6.965 1.548 1.00 78.88 88 SER A N 1
ATOM 730 C CA . SER A 1 88 ? 6.624 7.110 0.474 1.00 78.88 88 SER A CA 1
ATOM 731 C C . SER A 1 88 ? 6.697 8.475 -0.192 1.00 78.88 88 SER A C 1
ATOM 733 O O . SER A 1 88 ? 6.636 8.556 -1.418 1.00 78.88 88 SER A O 1
ATOM 735 N N . GLN A 1 89 ? 6.888 9.542 0.586 1.00 81.88 89 GLN A N 1
ATOM 736 C CA . GLN A 1 89 ? 7.051 10.898 0.073 1.00 81.88 89 GLN A CA 1
ATOM 737 C C . GLN A 1 89 ? 8.367 11.044 -0.692 1.00 81.88 89 GLN A C 1
ATOM 739 O O . GLN A 1 89 ? 8.381 11.634 -1.774 1.00 81.88 89 GLN A O 1
ATOM 744 N N . GLU A 1 90 ? 9.458 10.473 -0.177 1.00 86.19 90 GLU A N 1
ATOM 745 C CA . GLU A 1 90 ? 10.762 10.471 -0.846 1.00 86.19 90 GLU A CA 1
ATOM 746 C C . GLU A 1 90 ? 10.709 9.696 -2.171 1.00 86.19 90 GLU A C 1
ATOM 748 O O . GLU A 1 90 ? 11.107 10.234 -3.205 1.00 86.19 90 GLU A O 1
ATOM 753 N N . ILE A 1 91 ? 10.132 8.488 -2.173 1.00 86.94 91 ILE A N 1
ATOM 754 C CA . ILE A 1 91 ? 9.927 7.676 -3.383 1.00 86.94 91 ILE A CA 1
ATOM 755 C C . ILE A 1 91 ? 9.020 8.405 -4.371 1.00 86.94 91 ILE A C 1
ATOM 757 O O . ILE A 1 91 ? 9.355 8.504 -5.546 1.00 86.94 91 ILE A O 1
ATOM 761 N N . THR A 1 92 ? 7.899 8.965 -3.917 1.00 86.44 92 THR A N 1
ATOM 762 C CA . THR A 1 92 ? 6.977 9.710 -4.787 1.00 86.44 92 THR A CA 1
ATOM 763 C C . THR A 1 92 ? 7.670 10.902 -5.434 1.00 86.44 92 THR A C 1
ATOM 765 O O . THR A 1 92 ? 7.521 11.121 -6.633 1.00 86.44 92 THR A O 1
ATOM 768 N N . THR A 1 93 ? 8.460 11.650 -4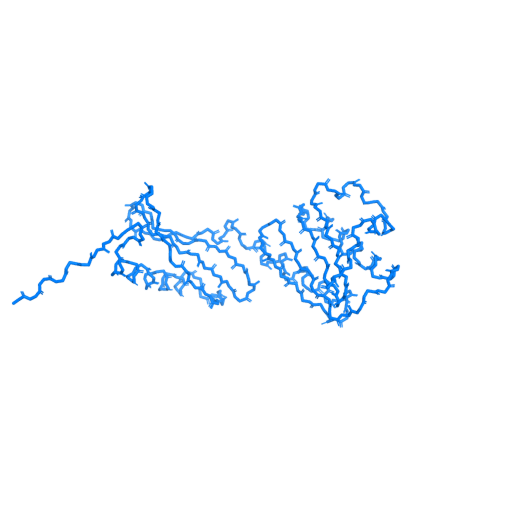.663 1.00 88.12 93 THR A N 1
ATOM 769 C CA . THR A 1 93 ? 9.221 12.804 -5.160 1.00 88.12 93 THR A CA 1
ATOM 770 C C . THR A 1 93 ? 10.268 12.374 -6.184 1.00 88.12 93 THR A C 1
ATOM 772 O O . THR A 1 93 ? 10.376 12.987 -7.246 1.00 88.12 93 THR A O 1
ATOM 775 N N . PHE A 1 94 ? 11.017 11.308 -5.894 1.00 88.81 94 PHE A N 1
ATOM 776 C C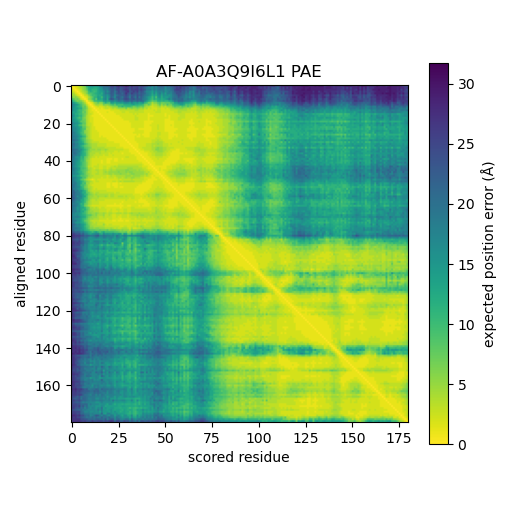A . PHE A 1 94 ? 12.020 10.767 -6.805 1.00 88.81 94 PHE A CA 1
ATOM 777 C C . PHE A 1 94 ? 11.387 10.280 -8.113 1.00 88.81 94 PHE A C 1
ATOM 779 O O . PHE A 1 94 ? 11.783 10.716 -9.189 1.00 88.81 94 PHE A O 1
ATOM 786 N N . VAL A 1 95 ? 10.355 9.440 -8.025 1.00 87.81 95 VAL A N 1
ATOM 787 C CA . VAL A 1 95 ? 9.667 8.869 -9.188 1.00 87.81 95 VAL A CA 1
ATOM 788 C C . VAL A 1 95 ? 9.049 9.975 -10.040 1.00 87.81 95 VAL A C 1
ATOM 790 O O . VAL A 1 95 ? 9.215 9.990 -11.253 1.00 87.81 95 VAL A O 1
ATOM 793 N N . LYS A 1 96 ? 8.386 10.964 -9.438 1.00 87.75 96 LYS A N 1
ATOM 794 C CA . LYS A 1 96 ? 7.847 12.092 -10.205 1.00 87.75 96 LYS A CA 1
ATOM 795 C C . LYS A 1 96 ? 8.929 12.884 -10.926 1.00 87.75 96 LYS A C 1
ATOM 797 O O . LYS A 1 96 ? 8.717 13.284 -12.066 1.00 87.75 96 LYS A O 1
ATOM 802 N N . LYS A 1 97 ? 10.094 13.070 -10.309 1.00 88.25 97 LYS A N 1
ATOM 803 C CA . LYS A 1 97 ? 11.235 13.701 -10.974 1.00 88.25 97 LYS A CA 1
ATOM 804 C C . LYS A 1 97 ? 11.734 12.861 -12.156 1.00 88.25 97 LYS A C 1
ATOM 806 O O . LYS A 1 97 ? 11.979 13.420 -13.219 1.00 88.25 97 LYS A O 1
ATOM 811 N N . GLU A 1 98 ? 11.846 11.547 -11.982 1.00 86.75 98 GLU A N 1
ATOM 812 C CA . GLU A 1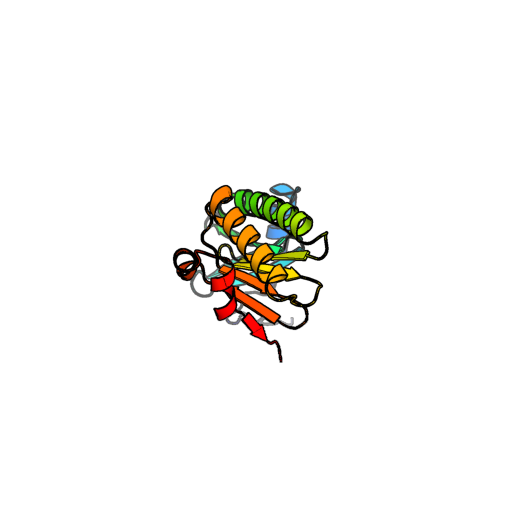 98 ? 12.377 10.629 -13.000 1.00 86.75 98 GLU A CA 1
ATOM 813 C C . GLU A 1 98 ? 11.425 10.441 -14.193 1.00 86.75 98 GLU A C 1
ATOM 815 O O . GLU A 1 98 ? 11.845 10.296 -15.343 1.00 86.75 98 GLU A O 1
ATOM 820 N N . PHE A 1 99 ? 10.122 10.524 -13.929 1.00 86.88 99 PHE A N 1
ATOM 821 C CA . PHE A 1 99 ? 9.051 10.347 -14.910 1.00 86.88 99 PHE A CA 1
ATOM 822 C C . PHE A 1 99 ? 8.310 11.658 -15.236 1.00 86.88 99 PHE A C 1
ATOM 824 O O . PHE A 1 99 ? 7.155 11.636 -15.652 1.00 86.88 99 PHE A O 1
ATOM 831 N N . ASN A 1 100 ? 8.956 12.820 -15.066 1.00 84.94 100 ASN A N 1
ATOM 832 C CA . ASN A 1 100 ? 8.430 14.147 -15.439 1.00 84.94 100 ASN A CA 1
ATOM 833 C C . ASN A 1 100 ? 6.980 14.426 -14.979 1.00 84.94 100 ASN A C 1
ATOM 835 O O . ASN A 1 100 ? 6.156 14.898 -15.761 1.00 84.94 100 ASN A O 1
ATOM 839 N N . GLU A 1 101 ? 6.661 14.122 -13.721 1.00 81.81 101 GLU A N 1
ATOM 840 C CA . GLU A 1 101 ? 5.335 14.256 -13.090 1.00 81.81 101 GLU A CA 1
ATOM 841 C C . GLU A 1 101 ? 4.229 13.352 -13.669 1.00 81.81 101 GLU A C 1
ATOM 843 O O . GLU A 1 101 ? 3.092 13.402 -13.202 1.00 81.81 101 GLU A O 1
ATOM 848 N N . GLN A 1 102 ? 4.537 12.467 -14.621 1.00 83.06 102 GLN A N 1
ATOM 849 C CA . GLN A 1 102 ? 3.565 11.547 -15.234 1.00 83.06 102 GLN A CA 1
ATOM 850 C C . GLN A 1 102 ? 3.356 10.265 -14.420 1.00 83.06 102 GLN A C 1
ATOM 852 O O . GLN A 1 102 ? 2.780 9.297 -14.911 1.00 83.06 102 GLN A O 1
ATOM 857 N N . ALA A 1 103 ? 3.804 10.249 -13.166 1.00 84.44 103 ALA A N 1
ATOM 858 C CA . ALA A 1 103 ? 3.778 9.076 -12.312 1.00 84.44 103 ALA A CA 1
ATOM 859 C C . ALA A 1 103 ? 2.911 9.273 -11.067 1.00 84.44 103 ALA A C 1
ATOM 861 O O . ALA A 1 103 ? 2.908 10.324 -10.421 1.00 84.44 103 ALA A O 1
ATOM 862 N N . SER A 1 104 ? 2.199 8.214 -10.701 1.00 84.12 104 SER A N 1
ATOM 863 C CA . SER A 1 104 ? 1.464 8.072 -9.448 1.00 84.12 104 SER A CA 1
ATOM 864 C C . SER A 1 104 ? 2.034 6.889 -8.677 1.00 84.12 104 SER A C 1
ATOM 866 O O . SER A 1 104 ? 2.165 5.799 -9.226 1.00 84.12 104 SER A O 1
ATOM 868 N N . VAL A 1 105 ? 2.381 7.095 -7.409 1.00 84.69 105 VAL A N 1
ATOM 869 C CA . VAL A 1 105 ? 2.936 6.043 -6.551 1.00 84.69 105 VAL A CA 1
ATOM 870 C C . VAL A 1 105 ? 1.893 5.651 -5.513 1.00 84.69 105 VAL A C 1
ATOM 872 O O . VAL A 1 105 ? 1.324 6.510 -4.845 1.00 84.69 105 VAL A O 1
ATOM 875 N N . VAL A 1 106 ? 1.641 4.352 -5.388 1.00 79.88 106 VAL A N 1
ATOM 876 C CA . VAL A 1 106 ? 0.710 3.761 -4.427 1.00 79.88 106 VAL A CA 1
ATOM 877 C C . VAL A 1 106 ? 1.428 2.658 -3.662 1.00 79.88 106 VAL A C 1
ATOM 879 O O . VAL A 1 106 ? 1.935 1.702 -4.251 1.00 79.88 106 VAL A O 1
ATOM 882 N N . PHE A 1 107 ? 1.431 2.759 -2.339 1.00 76.38 107 PHE A N 1
ATOM 883 C CA . PHE A 1 107 ? 1.929 1.715 -1.450 1.00 76.38 107 PHE A CA 1
ATOM 884 C C . PHE A 1 107 ? 0.753 0.811 -1.097 1.00 76.38 107 PHE A C 1
ATOM 886 O O . PHE A 1 107 ? -0.152 1.225 -0.383 1.00 76.38 107 PHE A O 1
ATOM 893 N N . LYS A 1 108 ? 0.722 -0.408 -1.646 1.00 69.38 108 LYS A N 1
ATOM 894 C CA . LYS A 1 108 ? -0.390 -1.346 -1.402 1.00 69.38 108 LYS A CA 1
ATOM 895 C C . LYS A 1 108 ? -0.260 -2.028 -0.042 1.00 69.38 108 LYS A C 1
ATOM 897 O O . LYS A 1 108 ? -1.264 -2.330 0.593 1.00 69.38 108 LYS A O 1
ATOM 902 N N . THR A 1 109 ? 0.973 -2.284 0.389 1.00 66.88 109 THR A N 1
ATOM 903 C CA . THR A 1 109 ? 1.326 -2.873 1.688 1.00 66.88 109 THR A CA 1
ATOM 904 C C . THR A 1 109 ? 2.712 -2.375 2.115 1.00 66.88 109 THR A C 1
ATOM 906 O O . THR A 1 109 ? 3.409 -1.715 1.343 1.00 66.88 109 THR A O 1
ATOM 909 N N . THR A 1 110 ? 3.168 -2.768 3.308 1.00 66.69 110 THR A N 1
ATOM 910 C CA . THR A 1 110 ? 4.574 -2.623 3.749 1.00 66.69 110 THR A CA 1
ATOM 911 C C . THR A 1 110 ? 5.583 -3.310 2.815 1.00 66.69 110 THR A C 1
ATOM 913 O O . THR A 1 110 ? 6.778 -3.043 2.897 1.00 66.69 110 THR A O 1
ATOM 916 N N . SER A 1 111 ? 5.116 -4.191 1.927 1.00 75.94 111 SER A N 1
ATOM 917 C CA . SER A 1 111 ? 5.923 -5.051 1.060 1.00 75.94 111 SER A CA 1
ATOM 918 C C . SER A 1 111 ? 5.594 -4.911 -0.428 1.00 75.94 111 SER A C 1
ATOM 920 O O . SER A 1 111 ? 6.028 -5.748 -1.226 1.00 75.94 111 SER A O 1
ATOM 922 N N . GLN A 1 112 ? 4.817 -3.894 -0.821 1.00 84.94 112 GLN A N 1
ATOM 923 C CA . GLN A 1 112 ? 4.506 -3.658 -2.226 1.00 84.94 112 GLN A CA 1
ATOM 924 C C . GLN A 1 112 ? 4.364 -2.175 -2.576 1.00 84.94 112 GLN A C 1
ATOM 926 O O . GLN A 1 112 ? 3.501 -1.469 -2.048 1.00 84.94 112 GLN A O 1
ATOM 931 N N . ILE A 1 113 ? 5.140 -1.756 -3.574 1.00 87.94 113 ILE A N 1
ATOM 932 C CA . ILE A 1 113 ? 5.073 -0.449 -4.224 1.00 87.94 113 ILE A CA 1
ATOM 933 C C . ILE A 1 113 ? 4.511 -0.629 -5.634 1.00 87.94 113 ILE A C 1
ATOM 935 O O . ILE A 1 113 ? 4.982 -1.464 -6.404 1.00 87.94 113 ILE A O 1
ATOM 939 N N . SER A 1 114 ? 3.511 0.172 -5.981 1.00 90.06 114 SER A N 1
ATOM 940 C CA . SER A 1 114 ? 2.934 0.245 -7.318 1.00 90.06 114 SER A CA 1
ATOM 941 C C . SER A 1 114 ? 3.153 1.639 -7.890 1.00 90.06 114 SER A C 1
ATOM 943 O O . SER A 1 114 ? 2.684 2.619 -7.322 1.00 90.06 114 SER A O 1
ATOM 945 N N . ILE A 1 115 ? 3.851 1.727 -9.016 1.00 91.25 115 ILE A N 1
ATOM 946 C CA . ILE A 1 115 ? 4.127 2.961 -9.745 1.00 91.25 115 ILE A CA 1
ATOM 947 C C . ILE A 1 115 ? 3.321 2.914 -11.040 1.00 91.25 115 ILE A C 1
ATOM 949 O O . ILE A 1 115 ? 3.604 2.113 -11.925 1.00 91.25 115 ILE A O 1
ATOM 953 N N . THR A 1 116 ? 2.297 3.751 -11.140 1.00 91.12 116 THR A N 1
ATOM 954 C CA . THR A 1 116 ? 1.502 3.921 -12.358 1.00 91.12 116 THR A CA 1
ATOM 955 C C . THR A 1 116 ? 2.055 5.090 -13.155 1.00 91.12 116 THR A C 1
ATOM 957 O O . THR A 1 116 ? 2.169 6.196 -12.631 1.00 91.12 116 THR A O 1
ATOM 960 N N . LEU A 1 117 ? 2.394 4.833 -14.409 1.00 89.94 117 LEU A N 1
ATOM 961 C CA . LEU A 1 117 ? 2.976 5.758 -15.363 1.00 89.94 117 LEU A CA 1
ATOM 962 C C . LEU A 1 117 ? 1.931 6.035 -16.439 1.00 89.94 117 LEU A C 1
ATOM 964 O O . LEU A 1 117 ? 1.486 5.118 -17.123 1.00 89.94 117 LEU A O 1
ATOM 968 N N . HIS A 1 118 ? 1.539 7.298 -16.576 1.00 88.75 118 HIS A N 1
ATOM 969 C CA . HIS A 1 118 ? 0.563 7.755 -17.571 1.00 88.75 118 HIS A CA 1
ATOM 970 C C . HIS A 1 118 ? 1.246 7.995 -18.926 1.00 88.75 118 HIS A C 1
ATOM 972 O O . HIS A 1 118 ? 1.118 9.067 -19.519 1.00 88.75 118 HIS A O 1
ATOM 978 N N . GLU A 1 119 ? 2.045 7.018 -19.360 1.00 89.69 119 GLU A N 1
ATOM 979 C CA . GLU A 1 119 ? 2.759 7.013 -20.634 1.00 89.69 119 GLU A CA 1
ATOM 980 C C . GLU A 1 119 ? 2.901 5.586 -21.202 1.00 89.69 119 GLU A C 1
ATOM 982 O O . GLU A 1 119 ? 2.915 4.603 -20.449 1.00 89.69 119 GLU A O 1
ATOM 987 N N . PRO A 1 120 ? 3.053 5.438 -22.534 1.00 92.44 120 PRO A N 1
ATOM 988 C CA . PRO A 1 120 ? 3.276 4.137 -23.148 1.00 92.44 120 PRO A CA 1
ATOM 989 C C . PRO A 1 120 ? 4.677 3.604 -22.839 1.00 92.44 120 PRO A C 1
ATOM 991 O O . PRO A 1 120 ? 5.634 4.362 -22.685 1.00 92.44 120 PRO A O 1
ATOM 994 N N . PHE A 1 121 ? 4.824 2.279 -22.848 1.00 94.19 121 PHE A N 1
ATOM 995 C CA . PHE A 1 121 ? 6.125 1.628 -22.713 1.00 94.19 121 PHE A CA 1
ATOM 996 C C . PHE A 1 121 ? 7.025 1.914 -23.929 1.00 94.19 121 PHE A C 1
ATOM 998 O O . PHE A 1 121 ? 6.662 1.639 -25.073 1.00 94.19 121 PHE A O 1
ATOM 1005 N N . GLN A 1 122 ? 8.223 2.453 -23.686 1.00 94.38 122 GLN A N 1
ATOM 1006 C CA . GLN A 1 122 ? 9.167 2.919 -24.716 1.00 94.38 122 GLN A CA 1
ATOM 1007 C C . GLN A 1 122 ? 10.393 2.001 -24.858 1.00 94.38 122 GLN A C 1
ATOM 1009 O O . GLN A 1 122 ? 11.479 2.454 -25.232 1.00 94.38 122 GLN A O 1
ATOM 1014 N N . GLY A 1 123 ? 10.254 0.711 -24.531 1.00 93.75 123 GLY A N 1
ATOM 1015 C CA . GLY A 1 123 ? 11.344 -0.262 -24.626 1.00 93.75 123 GLY A CA 1
ATOM 1016 C C . GLY A 1 123 ? 12.516 0.089 -23.707 1.00 93.75 123 GLY A C 1
ATOM 1017 O O . GLY A 1 123 ? 12.337 0.316 -22.511 1.00 93.75 123 GLY A O 1
ATOM 1018 N N . ASP A 1 124 ? 13.723 0.165 -24.273 1.00 95.44 124 ASP A N 1
ATOM 1019 C CA . ASP A 1 124 ? 14.978 0.408 -23.545 1.00 95.44 124 ASP A CA 1
ATOM 1020 C C . ASP A 1 124 ? 14.939 1.635 -22.625 1.00 95.44 124 ASP A C 1
ATOM 1022 O O . ASP A 1 124 ? 15.546 1.612 -21.554 1.00 95.44 124 ASP A O 1
ATOM 1026 N N . ARG A 1 125 ? 14.241 2.708 -23.021 1.00 93.75 125 ARG A N 1
ATOM 1027 C CA . ARG A 1 125 ? 14.135 3.918 -22.195 1.00 93.75 125 ARG A CA 1
ATOM 1028 C C . ARG A 1 125 ? 13.374 3.637 -20.900 1.00 93.75 125 ARG A C 1
ATOM 1030 O O . ARG A 1 125 ? 13.896 3.922 -19.826 1.00 93.75 125 ARG A O 1
ATOM 1037 N N . SER A 1 126 ? 12.193 3.033 -21.006 1.00 94.56 126 SER A N 1
ATOM 1038 C CA . SER A 1 126 ? 11.368 2.674 -19.851 1.00 94.56 126 SER A CA 1
ATOM 1039 C C . SER A 1 126 ? 12.090 1.681 -18.941 1.00 94.56 126 SER A C 1
ATOM 1041 O O . SER A 1 126 ? 12.096 1.857 -17.728 1.00 94.56 126 SER A O 1
ATOM 1043 N N . LEU A 1 127 ? 12.783 0.688 -19.512 1.00 96.00 127 LEU A N 1
ATOM 1044 C CA . LEU A 1 127 ? 13.568 -0.271 -18.727 1.00 96.00 127 LEU A CA 1
ATOM 1045 C C . LEU A 1 127 ? 14.695 0.406 -17.933 1.00 96.00 127 LEU A C 1
ATOM 1047 O O . LEU A 1 127 ? 14.927 0.040 -16.784 1.00 96.00 127 LEU A O 1
ATOM 1051 N N . ARG A 1 128 ? 15.385 1.397 -18.511 1.00 95.00 128 ARG A N 1
ATOM 1052 C CA . ARG A 1 128 ? 16.426 2.160 -17.799 1.00 95.00 128 ARG A CA 1
ATOM 1053 C C . ARG A 1 128 ? 15.853 2.948 -16.627 1.00 95.00 128 ARG A C 1
ATOM 1055 O O . ARG A 1 128 ? 16.360 2.797 -15.524 1.00 95.00 128 ARG A O 1
ATOM 1062 N N . GLN A 1 129 ? 14.771 3.695 -16.839 1.00 93.62 129 GLN A N 1
ATOM 1063 C CA . GLN A 1 129 ? 14.138 4.478 -15.770 1.00 93.62 129 GLN A CA 1
ATOM 1064 C C . GLN A 1 129 ? 13.596 3.581 -14.646 1.00 93.62 129 GLN A C 1
ATOM 1066 O O . GLN A 1 129 ? 13.769 3.880 -13.463 1.00 93.62 129 GLN A O 1
ATOM 1071 N N . CYS A 1 130 ? 12.989 2.439 -14.994 1.00 94.12 130 CYS A N 1
ATOM 1072 C CA . CYS A 1 130 ? 12.568 1.443 -14.008 1.00 94.12 130 CYS A CA 1
ATOM 1073 C C . CYS A 1 130 ? 13.760 0.905 -13.210 1.00 94.12 130 CYS A C 1
ATOM 1075 O O . CYS A 1 130 ? 13.684 0.823 -11.987 1.00 94.12 130 CYS A O 1
ATOM 1077 N N . PHE A 1 131 ? 14.861 0.563 -13.883 1.00 94.56 131 PHE A N 1
ATOM 1078 C CA . PHE A 1 131 ? 16.071 0.057 -13.236 1.00 94.56 131 PHE A CA 1
ATOM 1079 C C . PHE A 1 131 ? 16.694 1.086 -12.289 1.00 94.56 131 PHE A C 1
ATOM 1081 O O . PHE A 1 131 ? 16.931 0.759 -11.132 1.00 94.56 131 PHE A O 1
ATOM 1088 N N . GLU A 1 132 ? 16.860 2.334 -12.729 1.00 92.38 132 GLU A N 1
ATOM 1089 C CA . GLU A 1 132 ? 17.381 3.433 -11.903 1.00 92.38 132 GLU A CA 1
ATOM 1090 C C . GLU A 1 132 ? 16.497 3.682 -10.671 1.00 92.38 132 GLU A C 1
ATOM 1092 O O . GLU A 1 132 ? 16.997 3.885 -9.563 1.00 92.38 132 GLU A O 1
ATOM 1097 N N . THR A 1 133 ? 15.175 3.576 -10.834 1.00 91.38 133 T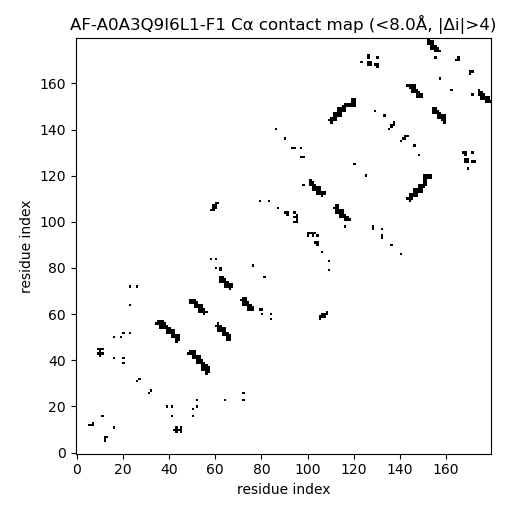HR A N 1
ATOM 1098 C CA . THR A 1 133 ? 14.223 3.665 -9.720 1.00 91.38 133 THR A CA 1
ATOM 1099 C C . THR A 1 133 ? 14.401 2.520 -8.723 1.00 91.38 133 THR A C 1
ATOM 1101 O O . THR A 1 133 ? 14.414 2.757 -7.517 1.00 91.38 133 THR A O 1
ATOM 1104 N N . ILE A 1 134 ? 14.561 1.281 -9.197 1.00 90.25 134 ILE A N 1
ATOM 1105 C CA . ILE A 1 134 ? 14.783 0.115 -8.328 1.00 90.25 134 ILE A CA 1
ATOM 1106 C C . ILE A 1 134 ? 16.117 0.240 -7.591 1.00 90.25 134 ILE A C 1
ATOM 1108 O O . ILE A 1 134 ? 16.156 0.018 -6.382 1.00 90.25 134 ILE A O 1
ATOM 1112 N N . GLU A 1 135 ? 17.192 0.617 -8.288 1.00 89.81 135 GLU A N 1
ATOM 1113 C CA . GLU A 1 135 ? 18.510 0.805 -7.678 1.00 89.81 135 GLU A CA 1
ATOM 1114 C C . GLU A 1 135 ? 18.456 1.852 -6.568 1.00 89.81 135 GLU A C 1
ATOM 1116 O O . GLU A 1 135 ? 18.932 1.587 -5.465 1.00 89.81 135 GLU A O 1
ATOM 1121 N N . TRP A 1 136 ? 17.817 2.995 -6.827 1.00 89.69 136 TRP A N 1
ATOM 1122 C CA . TRP A 1 136 ? 17.675 4.060 -5.840 1.00 89.69 136 TRP A CA 1
ATOM 1123 C C . TRP A 1 136 ? 16.844 3.626 -4.623 1.00 89.69 136 TRP A C 1
ATOM 1125 O O . TRP A 1 136 ? 17.264 3.835 -3.483 1.00 89.69 136 TRP A O 1
ATOM 1135 N N . ILE A 1 137 ? 15.698 2.963 -4.834 1.00 86.19 137 ILE A N 1
ATOM 1136 C CA . ILE A 1 137 ? 14.879 2.425 -3.731 1.00 86.19 137 ILE A CA 1
ATOM 1137 C C . ILE A 1 137 ? 15.695 1.404 -2.921 1.00 86.19 137 ILE A C 1
ATOM 1139 O O . ILE A 1 137 ? 15.669 1.415 -1.688 1.00 86.19 137 ILE A O 1
ATOM 1143 N N . SER A 1 138 ? 16.457 0.544 -3.597 1.00 83.88 138 SER A N 1
ATOM 1144 C CA . SER A 1 138 ? 17.276 -0.474 -2.944 1.00 83.88 138 SER A CA 1
ATOM 1145 C C . SER A 1 138 ? 18.414 0.107 -2.115 1.00 83.88 138 SER A C 1
ATOM 1147 O O . SER A 1 138 ? 18.687 -0.403 -1.025 1.00 83.88 138 SER A O 1
ATOM 1149 N N . SER A 1 139 ? 19.113 1.118 -2.628 1.00 82.12 139 SER A N 1
ATOM 1150 C CA . SER A 1 139 ? 20.304 1.672 -1.985 1.00 82.12 139 SER A CA 1
ATOM 1151 C C . SER A 1 139 ? 19.954 2.630 -0.848 1.00 82.12 139 SER A C 1
ATOM 1153 O O . SER A 1 139 ? 20.505 2.502 0.248 1.00 82.12 139 SER A O 1
ATOM 1155 N N . GLU A 1 140 ? 19.024 3.556 -1.085 1.00 76.44 140 GLU A N 1
ATOM 1156 C CA . GLU A 1 140 ? 18.733 4.656 -0.163 1.00 76.44 140 GLU A CA 1
ATOM 1157 C C . GLU A 1 140 ? 17.717 4.259 0.907 1.00 76.44 140 GLU A C 1
ATOM 1159 O O . GLU A 1 140 ? 17.882 4.592 2.081 1.00 76.44 140 GLU A O 1
ATOM 1164 N N . GLN A 1 141 ? 16.690 3.487 0.539 1.00 69.81 141 GLN A N 1
ATOM 1165 C CA . GLN A 1 141 ? 15.595 3.165 1.459 1.00 69.81 141 GLN A CA 1
ATOM 1166 C C . GLN A 1 141 ? 15.842 1.861 2.233 1.00 69.81 141 GLN A C 1
ATOM 1168 O O . GLN A 1 141 ? 15.171 1.591 3.230 1.00 69.81 141 GLN A O 1
ATOM 1173 N N . ARG A 1 142 ? 16.840 1.060 1.820 1.00 65.75 142 ARG A N 1
ATOM 1174 C CA . ARG A 1 142 ? 17.179 -0.258 2.401 1.00 65.75 142 ARG A CA 1
ATOM 1175 C C . ARG A 1 142 ? 15.970 -1.195 2.510 1.00 65.75 142 ARG A C 1
ATOM 1177 O O . ARG A 1 142 ? 15.905 -2.040 3.403 1.00 65.75 142 ARG A O 1
ATOM 1184 N N . THR A 1 143 ? 15.009 -1.042 1.605 1.00 68.44 143 THR A N 1
ATOM 1185 C CA . THR A 1 143 ? 13.771 -1.820 1.594 1.00 68.44 143 THR A CA 1
ATOM 1186 C C . THR A 1 143 ? 13.852 -2.907 0.547 1.00 68.44 143 THR A C 1
ATOM 1188 O O . THR A 1 143 ? 14.088 -2.604 -0.618 1.00 68.44 143 THR A O 1
ATOM 1191 N N . GLN A 1 144 ? 13.593 -4.150 0.938 1.00 69.50 144 GLN A N 1
ATOM 1192 C CA . GLN A 1 144 ? 13.299 -5.225 -0.004 1.00 69.50 144 GLN A CA 1
ATOM 1193 C C . GLN A 1 144 ? 11.783 -5.336 -0.099 1.00 69.50 144 GLN A C 1
ATOM 1195 O O . GLN A 1 144 ? 11.118 -5.753 0.846 1.00 69.50 144 GLN A O 1
ATOM 1200 N N . THR A 1 145 ? 11.233 -4.859 -1.209 1.00 82.38 145 THR A N 1
ATOM 1201 C CA . THR A 1 145 ? 9.790 -4.754 -1.419 1.00 82.38 145 THR A CA 1
ATOM 1202 C C . THR A 1 145 ? 9.460 -5.160 -2.844 1.00 82.38 145 THR A C 1
ATOM 1204 O O . THR A 1 145 ? 10.290 -5.035 -3.746 1.00 82.38 145 THR A O 1
ATOM 1207 N N . ASN A 1 146 ? 8.255 -5.672 -3.061 1.00 90.00 146 ASN A N 1
ATOM 1208 C CA . ASN A 1 146 ? 7.796 -5.971 -4.407 1.00 90.00 146 ASN A CA 1
ATOM 1209 C C . ASN A 1 146 ? 7.510 -4.653 -5.125 1.00 90.00 146 ASN A C 1
ATOM 1211 O O . ASN A 1 146 ? 6.864 -3.771 -4.559 1.00 90.00 146 ASN A O 1
ATOM 1215 N N . ILE A 1 147 ? 7.954 -4.517 -6.370 1.00 92.00 147 ILE A N 1
ATOM 1216 C CA . ILE A 1 147 ? 7.738 -3.301 -7.156 1.00 92.00 147 ILE A CA 1
ATOM 1217 C C . ILE A 1 147 ? 6.987 -3.668 -8.428 1.00 92.00 147 ILE A C 1
ATOM 1219 O O . ILE A 1 147 ? 7.363 -4.603 -9.135 1.00 92.00 147 ILE A O 1
ATOM 1223 N N . SER A 1 148 ? 5.925 -2.921 -8.721 1.00 94.50 148 SER A N 1
ATOM 1224 C CA . SER A 1 148 ? 5.244 -2.968 -10.011 1.00 94.50 148 SER A CA 1
ATOM 1225 C C . SER A 1 148 ? 5.279 -1.612 -10.700 1.00 94.50 148 SER A C 1
ATOM 1227 O O . SER A 1 148 ? 4.855 -0.625 -10.104 1.00 94.50 148 SER A O 1
ATOM 1229 N N . PHE A 1 149 ? 5.703 -1.583 -11.959 1.00 95.50 149 PHE A N 1
ATOM 1230 C CA . PHE A 1 149 ? 5.527 -0.450 -12.865 1.00 95.50 149 PHE A CA 1
ATOM 1231 C C . PHE A 1 149 ? 4.376 -0.765 -13.815 1.00 95.50 149 PHE A C 1
ATOM 1233 O O . PHE A 1 149 ? 4.346 -1.847 -14.398 1.00 95.50 149 PHE A O 1
ATOM 1240 N N . ILE A 1 150 ? 3.425 0.151 -13.947 1.00 95.06 150 ILE A N 1
ATOM 1241 C CA . ILE A 1 150 ? 2.229 -0.009 -14.777 1.00 95.06 150 ILE A CA 1
ATOM 1242 C C . ILE A 1 150 ? 2.233 1.132 -15.790 1.00 95.06 150 ILE A C 1
ATOM 1244 O O . ILE A 1 150 ? 2.066 2.280 -15.394 1.00 95.06 150 ILE A O 1
ATOM 1248 N N . PHE A 1 151 ? 2.456 0.807 -17.057 1.00 94.69 151 PHE A N 1
ATOM 1249 C CA . PHE A 1 151 ? 2.338 1.696 -18.213 1.00 94.69 151 PHE A CA 1
ATOM 1250 C C . PHE A 1 151 ? 0.947 1.543 -18.841 1.00 94.69 151 PHE A C 1
ATOM 1252 O O . PHE A 1 151 ? 0.183 0.663 -18.449 1.00 94.69 151 PHE A O 1
ATOM 1259 N N . ASP A 1 152 ? 0.639 2.335 -19.870 1.00 91.81 152 ASP A N 1
ATOM 1260 C CA . ASP A 1 152 ? -0.674 2.286 -20.538 1.00 91.81 152 ASP A CA 1
AT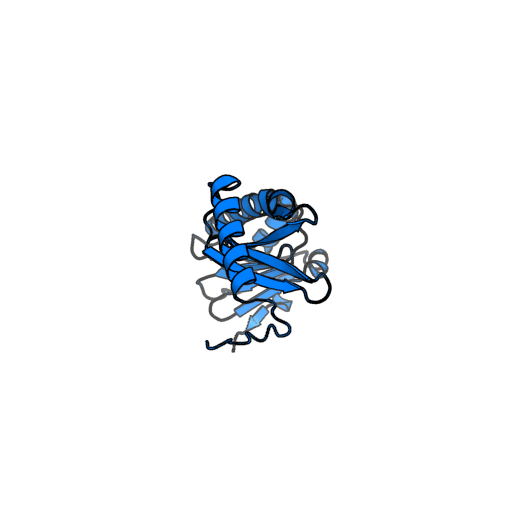OM 1261 C C . ASP A 1 152 ? -1.047 0.905 -21.117 1.00 91.81 152 ASP A C 1
ATOM 1263 O O . ASP A 1 152 ? -2.225 0.563 -21.188 1.00 91.81 152 ASP A O 1
ATOM 1267 N N . SER A 1 153 ? -0.061 0.127 -21.574 1.00 91.88 153 SER A N 1
ATOM 1268 C CA . SER A 1 153 ? -0.271 -1.170 -22.244 1.00 91.88 153 SER A CA 1
ATOM 1269 C C . SER A 1 153 ? 0.646 -2.285 -21.754 1.00 91.88 153 SER A C 1
ATOM 1271 O O . SER A 1 153 ? 0.645 -3.379 -22.313 1.00 91.88 153 SER A O 1
ATOM 1273 N N . HIS A 1 154 ? 1.490 -1.997 -20.768 1.00 95.81 154 H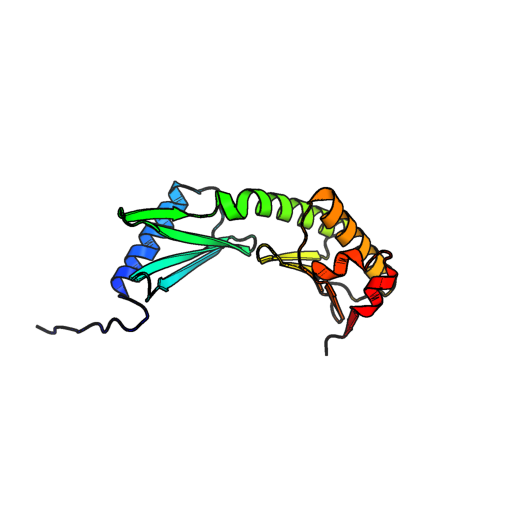IS A N 1
ATOM 1274 C CA . HIS A 1 154 ? 2.477 -2.946 -20.282 1.00 95.81 154 HIS A CA 1
ATOM 1275 C C . HIS A 1 154 ? 2.642 -2.814 -18.781 1.00 95.81 154 HIS A C 1
ATOM 1277 O O . HIS A 1 154 ? 2.571 -1.721 -18.221 1.00 95.81 154 HIS A O 1
ATOM 1283 N N . SER A 1 155 ? 3.012 -3.912 -18.146 1.00 95.69 155 SER A N 1
ATOM 1284 C CA . SER A 1 155 ? 3.380 -3.926 -16.744 1.00 95.69 155 SER A CA 1
ATOM 1285 C C . SER A 1 155 ? 4.711 -4.643 -16.531 1.00 95.69 155 SER A C 1
ATOM 1287 O O . SER A 1 155 ? 5.097 -5.544 -17.273 1.00 95.69 155 SER A O 1
ATOM 1289 N N . ILE A 1 156 ? 5.460 -4.202 -15.524 1.00 95.88 156 ILE A N 1
ATOM 1290 C CA . ILE A 1 156 ? 6.688 -4.845 -15.052 1.00 95.88 156 ILE A CA 1
ATOM 1291 C C . ILE A 1 156 ? 6.480 -5.145 -13.579 1.00 95.88 156 ILE A C 1
ATOM 1293 O O . ILE A 1 156 ? 6.293 -4.219 -12.793 1.00 95.88 156 ILE A O 1
ATOM 1297 N N . TYR A 1 157 ? 6.531 -6.418 -13.194 1.00 95.06 157 TYR A N 1
ATOM 1298 C CA . TYR A 1 157 ? 6.438 -6.843 -11.797 1.00 95.06 157 TYR A CA 1
ATOM 1299 C C . TYR A 1 157 ? 7.724 -7.535 -11.358 1.00 95.06 157 TYR A C 1
ATOM 1301 O O . TYR A 1 157 ? 8.210 -8.431 -12.042 1.00 95.06 157 TYR A O 1
ATOM 1309 N N . ILE A 1 158 ? 8.253 -7.124 -10.208 1.00 93.44 158 ILE A N 1
ATOM 1310 C CA . ILE A 1 158 ? 9.500 -7.644 -9.653 1.00 93.44 158 ILE A CA 1
ATOM 1311 C C . ILE A 1 158 ? 9.275 -7.974 -8.183 1.00 93.44 158 ILE A C 1
ATOM 1313 O O . ILE A 1 158 ? 8.951 -7.088 -7.382 1.00 93.44 158 ILE A O 1
ATOM 1317 N N . SER A 1 159 ? 9.483 -9.239 -7.818 1.00 91.62 159 SER A N 1
ATOM 1318 C CA . SER A 1 159 ? 9.479 -9.647 -6.415 1.00 91.62 159 SER A CA 1
ATOM 1319 C C . SER A 1 159 ? 10.779 -9.238 -5.727 1.00 91.62 159 SER A C 1
ATOM 1321 O O . SER A 1 159 ? 11.855 -9.295 -6.318 1.00 91.62 159 SER A O 1
ATOM 1323 N N . ASP A 1 160 ? 10.695 -8.892 -4.445 1.00 86.44 160 ASP A N 1
ATOM 1324 C CA . ASP A 1 160 ? 11.840 -8.670 -3.550 1.00 86.44 160 ASP A CA 1
ATOM 1325 C C . ASP A 1 160 ? 12.937 -9.755 -3.652 1.00 86.44 160 ASP A C 1
ATOM 1327 O O . ASP A 1 160 ? 14.133 -9.458 -3.644 1.00 86.44 160 ASP A O 1
ATOM 1331 N N . LYS A 1 161 ? 12.542 -11.021 -3.828 1.00 87.75 161 LYS A N 1
ATOM 1332 C CA . LYS A 1 161 ? 13.447 -12.175 -3.983 1.00 87.75 161 LYS A CA 1
ATOM 1333 C C . LYS A 1 161 ? 14.259 -12.158 -5.275 1.00 87.75 161 LYS A C 1
ATOM 1335 O O . LYS A 1 161 ? 15.282 -12.833 -5.368 1.00 87.75 161 LYS A O 1
ATOM 1340 N N . GLU A 1 162 ? 13.797 -11.429 -6.280 1.00 89.50 162 GLU A N 1
ATOM 1341 C CA . GLU A 1 162 ? 14.370 -11.432 -7.622 1.00 89.50 162 GLU A CA 1
ATOM 1342 C C . GLU A 1 162 ? 15.382 -10.306 -7.833 1.00 89.50 162 GLU A C 1
ATOM 1344 O O . GLU A 1 162 ? 16.099 -10.320 -8.836 1.00 89.50 162 GLU A O 1
ATOM 1349 N N . TRP A 1 163 ? 15.501 -9.374 -6.883 1.00 85.00 163 TRP A N 1
ATOM 1350 C CA . TRP A 1 163 ? 16.379 -8.206 -6.988 1.00 85.00 163 TRP A CA 1
ATOM 1351 C C . TRP A 1 163 ? 17.836 -8.59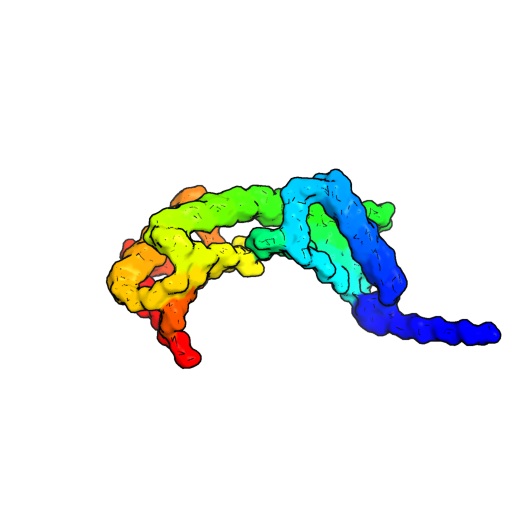0 -7.230 1.00 85.00 163 TRP A C 1
ATOM 1353 O O . TRP A 1 163 ? 18.477 -8.041 -8.118 1.00 85.00 163 TRP A O 1
ATOM 1363 N N . GLY A 1 164 ? 18.342 -9.611 -6.529 1.00 81.94 164 GLY A N 1
ATOM 1364 C CA . GLY A 1 164 ? 19.717 -10.095 -6.714 1.00 81.94 164 GLY A CA 1
ATOM 1365 C C . GLY A 1 164 ? 20.002 -10.684 -8.103 1.00 81.94 164 GLY A C 1
ATOM 1366 O O . GLY A 1 164 ? 21.159 -10.904 -8.454 1.00 81.94 164 GLY A O 1
ATOM 1367 N N . SER A 1 165 ? 18.963 -10.950 -8.901 1.00 87.31 165 SER A N 1
ATOM 1368 C CA . SER A 1 165 ? 19.097 -11.421 -10.284 1.00 87.31 165 SER A CA 1
ATOM 1369 C C . SER A 1 165 ? 19.104 -10.294 -11.320 1.00 87.31 165 SER A C 1
ATOM 1371 O O . SER A 1 165 ? 19.335 -10.572 -12.496 1.00 87.31 165 SER A O 1
ATOM 1373 N N . ILE A 1 166 ? 18.832 -9.053 -10.906 1.00 90.00 166 ILE A N 1
ATOM 1374 C CA . ILE A 1 166 ? 18.729 -7.881 -11.776 1.00 90.00 166 ILE A CA 1
ATOM 1375 C C . ILE A 1 166 ? 20.005 -7.064 -11.585 1.00 90.00 166 ILE A C 1
ATOM 1377 O O . ILE A 1 166 ? 20.131 -6.308 -10.630 1.00 90.00 166 ILE A O 1
ATOM 1381 N N . ASN A 1 167 ? 20.968 -7.239 -12.488 1.00 91.56 167 ASN A N 1
ATOM 1382 C CA . ASN A 1 167 ? 22.262 -6.550 -12.422 1.00 91.56 167 ASN A CA 1
ATOM 1383 C C . ASN A 1 167 ? 22.400 -5.481 -13.512 1.00 91.56 167 ASN A C 1
ATOM 1385 O O . ASN A 1 167 ? 23.347 -4.698 -13.513 1.00 91.56 167 ASN A O 1
ATOM 1389 N N . HIS A 1 168 ? 21.478 -5.471 -14.472 1.00 95.44 168 HIS A N 1
ATOM 1390 C CA . HIS A 1 168 ? 21.461 -4.536 -15.579 1.00 95.44 168 HIS A CA 1
ATOM 1391 C C . HIS A 1 168 ? 20.017 -4.288 -16.032 1.00 95.44 168 HIS A C 1
ATOM 1393 O O . HIS A 1 168 ? 19.199 -5.205 -16.029 1.00 95.44 168 HIS A O 1
ATOM 1399 N N . TRP A 1 169 ? 19.697 -3.083 -16.518 1.00 95.88 169 TRP A N 1
ATOM 1400 C CA . TRP A 1 169 ? 18.334 -2.721 -16.954 1.00 95.88 169 TRP A CA 1
ATOM 1401 C C . TRP A 1 169 ? 17.728 -3.681 -17.992 1.00 95.88 169 TRP A C 1
ATOM 1403 O O . TRP A 1 169 ? 16.518 -3.874 -18.039 1.00 95.88 169 TRP A O 1
ATOM 1413 N N . ARG A 1 170 ? 18.563 -4.330 -18.814 1.00 96.12 170 ARG A N 1
ATOM 1414 C CA . ARG A 1 170 ? 18.116 -5.349 -19.788 1.00 96.12 170 ARG A CA 1
ATOM 1415 C C . ARG A 1 170 ? 17.503 -6.576 -19.128 1.00 96.12 170 ARG A C 1
ATOM 1417 O O . ARG A 1 170 ? 16.632 -7.198 -19.732 1.00 96.12 170 ARG A O 1
ATOM 1424 N N . ASP A 1 171 ? 17.915 -6.902 -17.909 1.00 95.38 171 ASP A N 1
ATOM 1425 C CA . ASP A 1 171 ? 17.375 -8.033 -17.156 1.00 95.38 171 ASP A CA 1
ATOM 1426 C C . ASP A 1 171 ? 15.894 -7.821 -16.825 1.00 95.38 171 ASP A C 1
ATOM 1428 O O . ASP A 1 171 ? 15.187 -8.795 -16.584 1.00 95.38 171 ASP A O 1
ATOM 1432 N N . LEU A 1 172 ? 15.406 -6.572 -16.871 1.00 95.25 172 LEU A N 1
ATOM 1433 C CA . LEU A 1 172 ? 13.997 -6.247 -16.669 1.00 95.25 172 LEU A CA 1
ATOM 1434 C C . LEU A 1 172 ? 13.091 -6.700 -17.819 1.00 95.25 172 LEU A C 1
ATOM 1436 O O . LEU A 1 172 ? 11.900 -6.906 -17.606 1.00 95.25 172 LEU A O 1
ATOM 1440 N N . SER A 1 173 ? 13.641 -6.914 -19.019 1.00 95.00 173 SER A N 1
ATOM 1441 C CA . SER A 1 173 ? 12.863 -7.332 -20.197 1.00 95.00 173 SER A CA 1
ATOM 1442 C C . SER A 1 173 ? 12.101 -8.646 -19.989 1.00 95.00 173 SER A C 1
ATOM 1444 O O . SER A 1 173 ? 11.023 -8.820 -20.549 1.00 95.00 173 SER A O 1
ATOM 1446 N N . LYS A 1 174 ? 12.614 -9.548 -19.140 1.00 95.00 174 LYS A N 1
ATOM 1447 C CA . LYS A 1 174 ? 11.977 -10.839 -18.828 1.00 95.00 174 LYS A CA 1
ATOM 1448 C C . LYS A 1 174 ? 10.721 -10.721 -17.955 1.00 95.00 174 LYS A C 1
ATOM 1450 O O . LYS A 1 174 ? 10.003 -11.703 -17.814 1.00 95.00 174 LYS A O 1
ATOM 1455 N N . TYR A 1 175 ? 10.483 -9.549 -17.366 1.00 95.12 175 TYR A N 1
ATOM 1456 C CA . TYR A 1 175 ? 9.331 -9.270 -16.504 1.00 95.12 175 TYR A CA 1
ATOM 1457 C C . TYR A 1 175 ? 8.278 -8.387 -17.180 1.00 95.12 175 TYR A C 1
ATOM 1459 O O . TYR A 1 175 ? 7.286 -8.039 -16.544 1.00 95.12 175 TYR A O 1
ATOM 1467 N N . VAL A 1 176 ? 8.500 -7.994 -18.438 1.00 95.88 176 VAL A N 1
ATOM 1468 C CA . VAL A 1 176 ? 7.546 -7.186 -19.199 1.00 95.88 176 VAL A CA 1
ATOM 1469 C C . VAL A 1 176 ? 6.355 -8.059 -19.586 1.00 95.88 176 VAL A C 1
ATOM 1471 O O . VAL A 1 176 ? 6.514 -9.094 -20.233 1.00 95.88 176 VAL A O 1
ATOM 1474 N N . MET A 1 177 ? 5.165 -7.622 -19.197 1.00 95.31 177 MET A N 1
ATOM 1475 C CA . MET A 1 177 ? 3.882 -8.216 -19.554 1.00 95.31 177 MET A CA 1
ATOM 1476 C C . MET A 1 177 ? 3.098 -7.206 -20.391 1.00 95.31 177 MET A C 1
ATOM 1478 O O . MET A 1 177 ? 3.129 -6.016 -20.092 1.00 95.31 177 MET A O 1
ATOM 1482 N N . GLU A 1 178 ? 2.435 -7.670 -21.447 1.00 92.12 178 GLU A N 1
ATOM 1483 C CA . GLU A 1 178 ? 1.509 -6.861 -22.245 1.00 92.12 178 GLU A CA 1
ATOM 1484 C C . GLU A 1 178 ? 0.110 -6.999 -21.637 1.00 92.12 178 GLU A C 1
ATOM 1486 O O . GLU A 1 178 ? -0.366 -8.118 -21.417 1.00 92.12 178 GLU A O 1
ATOM 1491 N N . ASP A 1 179 ? -0.520 -5.870 -21.323 1.00 85.25 179 ASP A N 1
ATOM 1492 C CA . ASP A 1 179 ? -1.848 -5.856 -20.719 1.00 85.25 179 ASP A CA 1
ATOM 1493 C C . ASP A 1 179 ? -2.891 -6.003 -21.844 1.00 85.25 179 ASP A C 1
ATOM 1495 O O . ASP A 1 179 ? -2.974 -5.173 -22.752 1.00 85.25 179 ASP A O 1
ATOM 1499 N N . SER A 1 180 ? -3.639 -7.111 -21.813 1.00 65.38 180 SER A N 1
ATOM 1500 C CA . SER A 1 180 ? -4.642 -7.500 -22.822 1.00 65.38 180 SER A CA 1
ATOM 1501 C C . SER A 1 180 ? -5.987 -6.803 -22.664 1.00 65.38 180 SER A C 1
ATOM 1503 O O . SER A 1 180 ? -6.453 -6.753 -21.501 1.00 65.38 180 SER A O 1
#

Nearest PDB structures (foldseek):
  8urq-assembly1_C  TM=7.212E-01  e=1.779E+00  Saccharomyces cerevisiae S288C
  4fr9-assembly1_A  TM=5.364E-01  e=6.425E+00  Bacteroides fragilis NCTC 9343
  4fma-assembly1_A  TM=4.105E-01  e=9.119E+00  Escherichia coli

Mean predicted aligned error: 9.82 Å

Sequence (180 aa):
MVIEYVYTGLNGSPIEKYKYKKETITYLELKRPEIPIHRITIQYGVKEMIYYATVETTSGIMFDVRKLSNGELEDDYDYTIIWMDKVSQEITTFVKKEFNEQASVVFKTTSQISITLHEPFQGDRSLRQCFETIEWISSEQRTQTNISFIFDSHSIYISDKEWGSINHWRDLSKYVMEDS